Protein AF-A0A7S3UKQ4-F1 (afdb_monomer)

Structure (mmCIF, N/CA/C/O backbone):
data_AF-A0A7S3UKQ4-F1
#
_entry.id   AF-A0A7S3UKQ4-F1
#
loop_
_atom_site.group_PDB
_atom_site.id
_atom_site.type_symbol
_atom_site.label_atom_id
_atom_site.label_alt_id
_atom_site.label_comp_id
_atom_site.label_asym_id
_atom_site.label_entity_id
_atom_site.label_seq_id
_atom_site.pdbx_PDB_ins_code
_atom_site.Cartn_x
_atom_site.Cartn_y
_atom_site.Cartn_z
_atom_site.occupancy
_atom_site.B_iso_or_equiv
_atom_site.auth_seq_id
_atom_site.auth_comp_id
_atom_site.auth_asym_id
_atom_site.auth_atom_id
_atom_site.pdbx_PDB_model_num
ATOM 1 N N . MET A 1 1 ? 54.854 -8.453 -6.047 1.00 35.19 1 MET A N 1
ATOM 2 C CA . MET A 1 1 ? 55.146 -7.969 -7.409 1.00 35.19 1 MET A CA 1
ATOM 3 C C . MET A 1 1 ? 53.927 -8.363 -8.217 1.00 35.19 1 MET A C 1
ATOM 5 O O . MET A 1 1 ? 53.905 -9.431 -8.808 1.00 35.19 1 MET A O 1
ATOM 9 N N . GLU A 1 2 ? 52.854 -7.598 -8.002 1.00 35.34 2 GLU A N 1
ATOM 10 C CA . GLU A 1 2 ? 51.538 -7.798 -8.612 1.00 35.34 2 GLU A CA 1
ATOM 11 C C . GLU A 1 2 ? 51.649 -7.565 -10.115 1.00 35.34 2 GLU A C 1
ATOM 13 O O . GLU A 1 2 ? 52.207 -6.560 -10.558 1.00 35.34 2 GLU A O 1
ATOM 18 N N . SER A 1 3 ? 51.181 -8.551 -10.870 1.00 36.78 3 SER A N 1
ATOM 19 C CA . SER A 1 3 ? 51.039 -8.536 -12.318 1.00 36.78 3 SER A CA 1
ATOM 20 C C . SER A 1 3 ? 49.998 -7.495 -12.716 1.00 36.78 3 SER A C 1
ATOM 22 O O . SER A 1 3 ? 48.815 -7.643 -12.420 1.00 36.78 3 SER A O 1
ATOM 24 N N . ALA A 1 4 ? 50.466 -6.444 -13.378 1.00 36.88 4 ALA A N 1
ATOM 25 C CA . ALA A 1 4 ? 49.676 -5.372 -13.963 1.00 36.88 4 ALA A CA 1
ATOM 26 C C . ALA A 1 4 ? 49.051 -5.808 -15.305 1.00 36.88 4 ALA A C 1
ATOM 28 O O . ALA A 1 4 ? 49.371 -5.225 -16.334 1.00 36.88 4 ALA A O 1
ATOM 29 N N . ASP A 1 5 ? 48.196 -6.837 -15.292 1.00 38.03 5 ASP A N 1
ATOM 30 C CA . ASP A 1 5 ? 47.631 -7.453 -16.511 1.00 38.03 5 ASP A CA 1
ATOM 31 C C . ASP A 1 5 ? 46.086 -7.374 -16.621 1.00 38.03 5 ASP A C 1
ATOM 33 O O . ASP A 1 5 ? 45.500 -8.088 -17.430 1.00 38.03 5 ASP A O 1
ATOM 37 N N . GLU A 1 6 ? 45.385 -6.515 -15.867 1.00 43.88 6 GLU A N 1
ATOM 38 C CA . GLU A 1 6 ? 43.901 -6.453 -15.925 1.00 43.88 6 GLU A CA 1
ATOM 39 C C . GLU A 1 6 ? 43.291 -5.180 -16.551 1.00 43.88 6 GLU A C 1
ATOM 41 O O . GLU A 1 6 ? 42.080 -5.134 -16.760 1.00 43.88 6 GLU A O 1
ATOM 46 N N . ASP A 1 7 ? 44.084 -4.178 -16.950 1.00 41.75 7 ASP A N 1
ATOM 47 C CA . ASP A 1 7 ? 43.546 -2.880 -17.413 1.00 41.75 7 ASP A CA 1
ATOM 48 C C . ASP A 1 7 ? 43.498 -2.667 -18.947 1.00 41.75 7 ASP A C 1
ATOM 50 O O . ASP A 1 7 ? 43.044 -1.617 -19.407 1.00 41.75 7 ASP A O 1
ATOM 54 N N . GLU A 1 8 ? 43.891 -3.643 -19.776 1.00 41.44 8 GLU A N 1
ATOM 55 C CA . GLU A 1 8 ? 43.949 -3.475 -21.249 1.00 41.44 8 GLU A CA 1
ATOM 56 C C . GLU A 1 8 ? 42.675 -3.903 -22.019 1.00 41.44 8 GLU A C 1
ATOM 58 O O . GLU A 1 8 ? 42.615 -3.798 -23.244 1.00 41.44 8 GLU A O 1
ATOM 63 N N . GLY A 1 9 ? 41.618 -4.361 -21.342 1.00 45.16 9 GLY A N 1
ATOM 64 C CA . GLY A 1 9 ? 40.485 -5.038 -21.998 1.00 45.16 9 GLY A CA 1
ATOM 65 C C . GLY A 1 9 ? 39.378 -4.163 -22.607 1.00 45.16 9 GLY A C 1
ATOM 66 O O . GLY A 1 9 ? 38.482 -4.701 -23.258 1.00 45.16 9 GLY A O 1
ATOM 67 N N . TRP A 1 10 ? 39.374 -2.842 -22.393 1.00 46.88 10 TRP A N 1
ATOM 68 C CA . TRP A 1 10 ? 38.269 -1.977 -22.847 1.00 46.88 10 TRP A CA 1
ATOM 69 C C . TRP A 1 10 ? 38.565 -1.183 -24.127 1.00 46.88 10 TRP A C 1
ATOM 71 O O . TRP A 1 10 ? 37.658 -0.550 -24.672 1.00 46.88 10 TRP A O 1
ATOM 81 N N . ALA A 1 11 ? 39.804 -1.217 -24.630 1.00 53.22 11 ALA A N 1
ATOM 82 C CA . ALA A 1 11 ? 40.248 -0.410 -25.763 1.00 5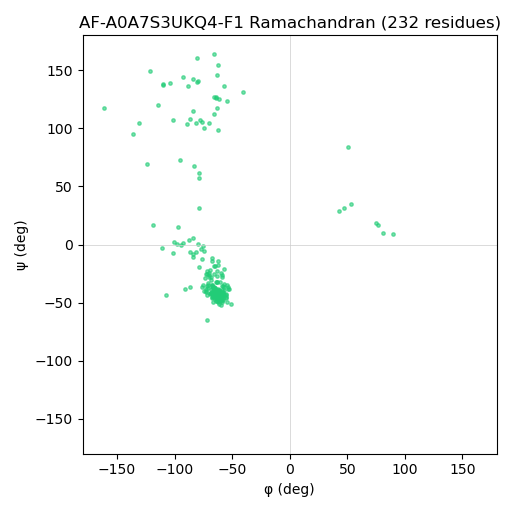3.22 11 ALA A CA 1
ATOM 83 C C . ALA A 1 11 ? 39.46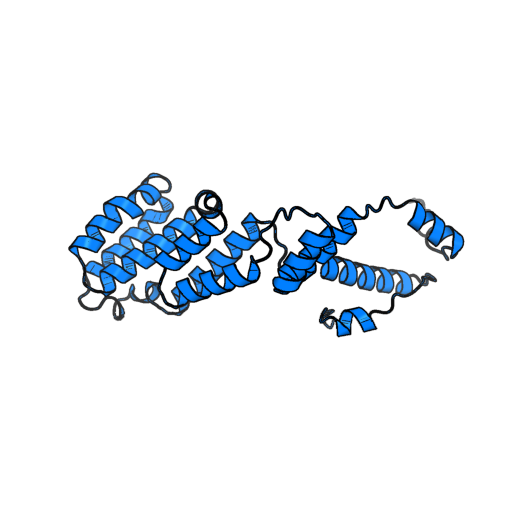6 -0.747 -27.050 1.00 53.22 11 ALA A C 1
ATOM 85 O O . ALA A 1 11 ? 39.751 -1.711 -27.755 1.00 53.22 11 ALA A O 1
ATOM 86 N N . SER A 1 12 ? 38.465 0.086 -27.349 1.00 59.00 12 SER A N 1
ATOM 87 C CA . SER A 1 12 ? 37.632 0.077 -28.559 1.00 59.00 12 SER A CA 1
ATOM 88 C C . SER A 1 12 ? 37.019 -1.283 -28.921 1.00 59.00 12 SER A C 1
ATOM 90 O O . SER A 1 12 ? 37.501 -1.988 -29.804 1.00 59.00 12 SER A O 1
ATOM 92 N N . VAL A 1 13 ? 35.882 -1.620 -28.307 1.00 63.31 13 VAL A N 1
ATOM 93 C CA . VAL A 1 13 ? 35.021 -2.687 -28.838 1.00 63.31 13 VAL A CA 1
ATOM 94 C C . VAL A 1 13 ? 34.523 -2.244 -30.217 1.00 63.31 13 VAL A C 1
ATOM 96 O O . VAL A 1 13 ? 33.846 -1.222 -30.344 1.00 63.31 13 VAL A O 1
ATOM 99 N N . SER A 1 14 ? 34.880 -2.983 -31.269 1.00 70.31 14 SER A N 1
ATOM 100 C CA . SER A 1 14 ? 34.381 -2.696 -32.617 1.00 70.31 14 SER A CA 1
ATOM 101 C C . SER A 1 14 ? 32.855 -2.850 -32.663 1.00 70.31 14 SER A C 1
ATOM 103 O O . SER A 1 14 ? 32.274 -3.620 -31.898 1.00 70.31 14 SER A O 1
ATOM 105 N N . ARG A 1 15 ? 32.176 -2.154 -33.586 1.00 67.75 15 ARG A N 1
ATOM 106 C CA . ARG A 1 15 ? 30.714 -2.281 -33.749 1.00 67.75 15 ARG A CA 1
ATOM 107 C C . ARG A 1 15 ? 30.279 -3.739 -33.941 1.00 67.75 15 ARG A C 1
ATOM 109 O O . ARG A 1 15 ? 29.233 -4.133 -33.443 1.00 67.75 15 ARG A O 1
ATOM 116 N N . GLU A 1 16 ? 31.078 -4.527 -34.649 1.00 73.12 16 GLU A N 1
ATOM 117 C CA . GLU A 1 16 ? 30.824 -5.946 -34.916 1.00 73.12 16 GLU A CA 1
ATOM 118 C C . GLU A 1 16 ? 30.945 -6.792 -33.647 1.00 73.12 16 GLU A C 1
ATOM 120 O O . GLU A 1 16 ? 30.100 -7.644 -33.382 1.00 73.12 16 GLU A O 1
ATOM 125 N N . GLU A 1 17 ? 31.950 -6.521 -32.814 1.00 75.62 17 GLU A N 1
ATOM 126 C CA . GLU A 1 17 ? 32.116 -7.210 -31.537 1.00 75.62 17 GLU A CA 1
ATOM 127 C C . GLU A 1 17 ? 31.049 -6.804 -30.513 1.00 75.62 17 GLU A C 1
ATOM 129 O O . GLU A 1 17 ? 30.576 -7.648 -29.753 1.00 75.62 17 GLU A O 1
ATOM 134 N N . TRP A 1 18 ? 30.619 -5.542 -30.537 1.00 75.06 18 TRP A N 1
ATOM 135 C CA . TRP A 1 18 ? 29.489 -5.060 -29.748 1.00 75.06 18 TRP A CA 1
ATOM 136 C C . TRP A 1 18 ? 28.194 -5.773 -30.139 1.00 75.06 18 TRP A C 1
ATOM 138 O O . TRP A 1 18 ? 27.502 -6.302 -29.274 1.00 75.06 18 TRP A O 1
ATOM 148 N N . LEU A 1 19 ? 27.894 -5.845 -31.441 1.00 75.12 19 LEU A N 1
ATOM 149 C CA . LEU A 1 19 ? 26.721 -6.558 -31.951 1.00 75.12 19 LEU A CA 1
ATOM 150 C C . LEU A 1 19 ? 26.777 -8.049 -31.611 1.00 75.12 19 LEU A C 1
ATOM 152 O O . LEU A 1 19 ? 25.764 -8.600 -31.212 1.00 75.12 19 LEU A O 1
ATOM 156 N N . ARG A 1 20 ? 27.952 -8.684 -31.677 1.00 79.75 20 ARG A N 1
ATOM 157 C CA . ARG A 1 20 ? 28.127 -10.088 -31.272 1.00 79.75 20 ARG A CA 1
ATOM 158 C C . ARG A 1 20 ? 27.865 -10.305 -29.778 1.00 79.75 20 ARG A C 1
ATOM 160 O O . ARG A 1 20 ? 27.283 -11.317 -29.410 1.00 79.75 20 ARG A O 1
ATOM 167 N N . LYS A 1 21 ? 28.308 -9.381 -28.918 1.00 79.12 21 LYS A N 1
ATOM 168 C CA . LYS A 1 21 ? 28.023 -9.430 -27.473 1.00 79.12 21 LYS A CA 1
ATOM 169 C C . LYS A 1 21 ? 26.539 -9.190 -27.187 1.00 79.12 21 LYS A C 1
ATOM 171 O O . LYS A 1 21 ? 25.981 -9.859 -26.325 1.00 79.12 21 LYS A O 1
ATOM 176 N N . LEU A 1 22 ? 25.904 -8.285 -27.931 1.00 77.12 22 LEU A N 1
ATOM 177 C CA . LEU A 1 22 ? 24.465 -8.042 -27.845 1.00 77.12 22 LEU A CA 1
ATOM 178 C C . LEU A 1 22 ? 23.657 -9.275 -28.273 1.00 77.12 22 LEU A C 1
ATOM 180 O O . LEU A 1 22 ? 22.719 -9.644 -27.585 1.00 77.12 22 LEU A O 1
ATOM 184 N N . ASP A 1 23 ? 24.061 -9.939 -29.355 1.00 78.56 23 ASP A N 1
ATOM 185 C CA . ASP A 1 23 ? 23.408 -11.149 -29.879 1.00 78.56 23 ASP A CA 1
ATOM 186 C C . ASP A 1 23 ? 23.600 -12.369 -28.959 1.00 78.56 23 ASP A C 1
ATOM 188 O O . ASP A 1 23 ? 22.819 -13.311 -28.988 1.00 78.56 23 ASP A O 1
ATOM 192 N N . SER A 1 24 ? 24.636 -12.349 -28.110 1.00 81.69 24 SER A N 1
ATOM 193 C CA . SER A 1 24 ? 24.841 -13.366 -27.069 1.00 81.69 24 SER A CA 1
ATOM 194 C C . SER A 1 24 ? 24.020 -13.139 -25.797 1.00 81.69 24 SER A C 1
ATOM 196 O O . SER A 1 24 ? 24.072 -13.977 -24.899 1.00 81.69 24 SER A O 1
ATOM 198 N N . ALA A 1 25 ? 23.319 -12.007 -25.681 1.00 78.69 25 ALA A N 1
ATOM 199 C CA . ALA A 1 25 ? 22.425 -11.756 -24.562 1.00 78.69 25 ALA A CA 1
ATOM 200 C C . ALA A 1 25 ? 21.064 -12.398 -24.852 1.00 78.69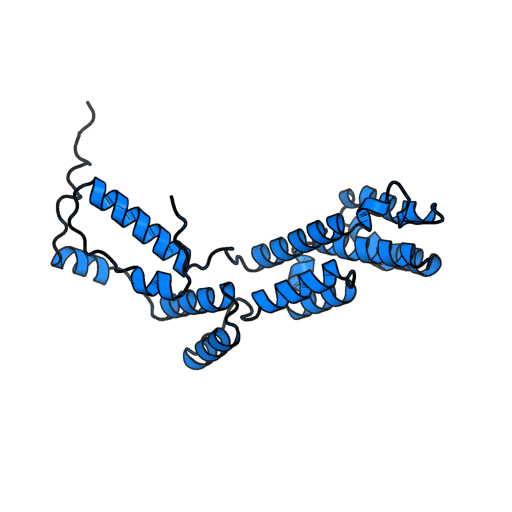 25 ALA A C 1
ATOM 202 O O . ALA A 1 25 ? 20.353 -11.979 -25.764 1.00 78.69 25 ALA A O 1
ATOM 203 N N . ASP A 1 26 ? 20.695 -13.397 -24.055 1.00 77.88 26 ASP A N 1
ATOM 204 C CA . ASP A 1 26 ? 19.369 -14.004 -24.123 1.00 77.88 26 ASP A CA 1
ATOM 205 C C . ASP A 1 26 ? 18.332 -13.001 -23.592 1.00 77.88 26 ASP A C 1
ATOM 207 O O . ASP A 1 26 ? 18.242 -12.756 -22.389 1.00 77.88 26 ASP A O 1
ATOM 211 N N . LEU A 1 27 ? 17.578 -12.386 -24.504 1.00 79.62 27 LEU A N 1
ATOM 212 C CA . LEU A 1 27 ? 16.461 -11.497 -24.190 1.00 79.62 27 LEU A CA 1
ATOM 213 C C . LEU A 1 27 ? 15.172 -12.134 -24.688 1.00 79.62 27 LEU A C 1
ATOM 215 O O . LEU A 1 27 ? 15.013 -12.369 -25.890 1.00 79.62 27 LEU A O 1
ATOM 219 N N . PHE A 1 28 ? 14.237 -12.383 -23.776 1.00 84.12 28 PHE A N 1
ATOM 220 C CA . PHE A 1 28 ? 12.927 -12.888 -24.150 1.00 84.12 28 PHE A CA 1
ATOM 221 C C . PHE A 1 28 ? 11.957 -11.725 -24.350 1.00 84.12 28 PHE A C 1
ATOM 223 O O . PHE A 1 28 ? 11.973 -10.724 -23.635 1.00 84.12 28 PHE A O 1
ATOM 230 N N . GLU A 1 29 ? 11.064 -11.870 -25.325 1.00 83.56 29 GLU A N 1
ATOM 231 C CA . GLU A 1 29 ? 10.002 -10.894 -25.590 1.00 83.56 29 GLU A CA 1
ATOM 232 C C . GLU A 1 29 ? 9.126 -10.662 -24.344 1.00 83.56 29 GLU A C 1
ATOM 234 O O . GLU A 1 29 ? 8.733 -9.533 -24.052 1.00 83.56 29 GLU A O 1
ATOM 239 N N . SER A 1 30 ? 8.920 -11.713 -23.541 1.00 82.19 30 SER A N 1
ATOM 240 C CA . SER A 1 30 ? 8.240 -11.644 -22.246 1.00 82.19 30 SER A CA 1
ATOM 241 C C . SER A 1 30 ? 8.904 -10.680 -21.265 1.00 82.19 30 SER A C 1
ATOM 243 O O . SER A 1 30 ? 8.201 -9.999 -20.525 1.00 82.19 30 SER A O 1
ATOM 245 N N . ASP A 1 31 ? 10.234 -10.578 -21.267 1.00 82.88 31 ASP A N 1
ATOM 246 C CA . ASP A 1 31 ? 10.957 -9.700 -20.343 1.00 82.88 31 ASP A CA 1
ATOM 247 C C . ASP A 1 31 ? 10.704 -8.234 -20.697 1.00 82.88 31 ASP A C 1
ATOM 249 O O . ASP A 1 31 ? 10.421 -7.412 -19.826 1.00 82.88 31 ASP A O 1
ATOM 253 N N . ILE A 1 32 ? 10.719 -7.916 -21.995 1.00 86.69 32 ILE A N 1
ATOM 254 C CA . ILE A 1 32 ? 10.412 -6.574 -22.503 1.00 86.69 32 ILE A CA 1
ATOM 255 C C . ILE A 1 32 ? 8.965 -6.212 -22.167 1.00 86.69 32 ILE A C 1
ATOM 257 O O . ILE A 1 32 ? 8.694 -5.126 -21.651 1.00 86.69 32 ILE A O 1
ATOM 261 N N . HIS A 1 33 ? 8.039 -7.136 -22.414 1.00 88.00 33 HIS A N 1
ATOM 262 C CA . HIS A 1 33 ? 6.631 -6.972 -22.084 1.00 88.00 33 HIS A CA 1
ATOM 263 C C . HIS A 1 33 ? 6.410 -6.722 -20.585 1.00 88.00 33 HIS A C 1
ATOM 265 O O . HIS A 1 33 ? 5.694 -5.789 -20.221 1.00 88.00 33 HIS A O 1
ATOM 271 N N . ASN A 1 34 ? 7.082 -7.472 -19.712 1.00 83.25 34 ASN A N 1
ATOM 272 C CA . ASN A 1 34 ? 7.001 -7.283 -18.264 1.00 83.25 34 ASN A CA 1
ATOM 273 C C . ASN A 1 34 ? 7.572 -5.929 -17.821 1.00 83.25 34 ASN A C 1
ATOM 275 O O . ASN A 1 34 ? 6.972 -5.259 -16.980 1.00 83.25 34 ASN A O 1
ATOM 279 N N . VAL A 1 35 ? 8.685 -5.482 -18.413 1.00 85.19 35 VAL A N 1
ATOM 280 C CA . VAL A 1 35 ? 9.286 -4.170 -18.114 1.00 85.19 35 VAL A CA 1
ATOM 281 C C . VAL A 1 35 ? 8.362 -3.021 -18.531 1.00 85.19 35 VAL A C 1
ATOM 283 O O . VAL A 1 35 ? 8.193 -2.061 -17.774 1.00 85.19 35 VAL A O 1
ATOM 286 N N . VAL A 1 36 ? 7.729 -3.114 -19.704 1.00 87.06 36 VAL A N 1
ATOM 287 C CA . VAL A 1 36 ? 6.758 -2.111 -20.175 1.00 87.06 36 VAL A CA 1
ATOM 288 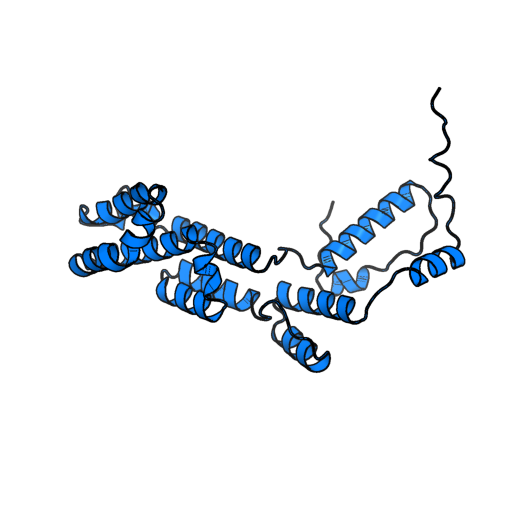C C . VAL A 1 36 ? 5.512 -2.106 -19.291 1.00 87.06 36 VAL A C 1
ATOM 290 O O . VAL A 1 36 ? 5.057 -1.039 -18.876 1.00 87.06 36 VAL A O 1
ATOM 293 N N . LEU A 1 37 ? 4.983 -3.284 -18.954 1.00 84.38 37 LEU A N 1
ATOM 294 C CA . LEU A 1 37 ? 3.811 -3.408 -18.093 1.00 84.38 37 LEU A CA 1
ATOM 295 C C . LEU A 1 37 ? 4.082 -2.855 -16.685 1.00 84.38 37 LEU A C 1
ATOM 297 O O . LEU A 1 37 ? 3.253 -2.114 -16.155 1.00 84.38 37 LEU A O 1
ATOM 301 N N . ASN A 1 38 ? 5.258 -3.140 -16.115 1.00 82.56 38 ASN A N 1
ATOM 302 C CA . ASN A 1 38 ? 5.703 -2.568 -14.843 1.00 82.56 38 ASN A CA 1
ATOM 303 C C . ASN A 1 38 ? 5.743 -1.036 -14.902 1.00 82.56 38 ASN A C 1
ATOM 305 O O . ASN A 1 38 ? 5.218 -0.379 -14.006 1.00 82.56 38 ASN A O 1
ATOM 309 N N . TYR A 1 39 ? 6.299 -0.465 -15.974 1.00 84.19 39 TYR A N 1
ATOM 310 C CA . TYR A 1 39 ? 6.344 0.985 -16.150 1.00 84.19 39 TYR A CA 1
ATOM 311 C C . TYR A 1 39 ? 4.945 1.611 -16.190 1.00 84.19 39 TYR A C 1
ATOM 313 O O . TYR A 1 39 ? 4.676 2.565 -15.458 1.00 84.19 39 TYR A O 1
ATOM 321 N N . LEU A 1 40 ? 4.033 1.053 -16.993 1.00 83.00 40 LEU A N 1
ATOM 322 C CA . LEU A 1 40 ? 2.656 1.549 -17.087 1.00 83.00 40 LEU A CA 1
ATOM 323 C C . LEU A 1 40 ? 1.923 1.454 -15.742 1.00 83.00 40 LEU A C 1
ATOM 325 O O . LEU A 1 40 ? 1.197 2.381 -15.378 1.00 83.00 40 LEU A O 1
ATOM 329 N N . ALA A 1 41 ? 2.140 0.369 -14.995 1.00 78.81 41 ALA A N 1
ATOM 330 C CA . ALA A 1 41 ? 1.549 0.175 -13.676 1.00 78.81 41 ALA A CA 1
ATOM 331 C C . ALA A 1 41 ? 2.098 1.177 -12.647 1.00 78.81 41 ALA A C 1
ATOM 333 O O . ALA A 1 41 ? 1.310 1.843 -11.980 1.00 78.81 41 ALA A O 1
ATOM 334 N N . VAL A 1 42 ? 3.424 1.341 -12.547 1.00 77.06 42 VAL A N 1
ATOM 335 C CA . VAL A 1 42 ? 4.077 2.251 -11.581 1.00 77.06 42 VAL A CA 1
ATOM 336 C C . VAL A 1 42 ? 3.738 3.718 -11.861 1.00 77.06 42 VAL A C 1
ATOM 338 O O . VAL A 1 42 ? 3.499 4.475 -10.922 1.00 77.06 42 VAL A O 1
ATOM 341 N N . GLN A 1 43 ? 3.639 4.112 -13.134 1.00 77.69 43 GLN A N 1
ATOM 342 C CA . GLN A 1 43 ? 3.239 5.470 -13.530 1.00 77.69 43 GLN A CA 1
ATOM 343 C C . GLN A 1 43 ? 1.724 5.725 -13.414 1.00 77.69 43 GLN A C 1
ATOM 345 O O . GLN A 1 43 ? 1.259 6.844 -13.627 1.00 77.69 43 GLN A O 1
ATOM 350 N N . GLY A 1 44 ? 0.932 4.705 -13.065 1.00 75.00 44 GLY A N 1
ATOM 351 C CA . GLY A 1 44 ? -0.515 4.832 -12.881 1.00 75.00 44 GLY A CA 1
ATOM 352 C C . GLY A 1 44 ? -1.316 4.903 -14.185 1.00 75.00 44 GLY A C 1
ATOM 353 O O . GLY A 1 44 ? -2.488 5.282 -14.165 1.00 75.00 44 GLY A O 1
ATOM 354 N N . PHE A 1 45 ? -0.734 4.511 -15.323 1.00 81.25 45 PHE A N 1
ATOM 355 C CA . PHE A 1 45 ? -1.420 4.426 -16.616 1.00 81.25 45 PHE A CA 1
ATOM 356 C C . PHE A 1 45 ? -2.276 3.154 -16.725 1.00 81.25 45 PHE A C 1
ATOM 358 O O . PHE A 1 45 ? -2.115 2.355 -17.648 1.00 81.25 45 PHE A O 1
ATOM 365 N N . GLN A 1 46 ? -3.216 2.977 -15.796 1.00 80.12 46 GLN A N 1
ATOM 366 C CA . GLN A 1 46 ? -4.010 1.754 -15.641 1.00 80.12 46 GLN A CA 1
ATOM 367 C C . GLN A 1 46 ? -4.674 1.290 -16.948 1.00 80.12 46 GLN A C 1
ATOM 369 O O . GLN A 1 46 ? -4.493 0.148 -17.356 1.00 80.12 46 GLN A O 1
ATOM 374 N N . GLY A 1 47 ? -5.395 2.175 -17.645 1.00 81.12 47 GLY A N 1
ATOM 375 C CA . GLY A 1 47 ? -6.098 1.796 -18.878 1.00 81.12 47 GLY A CA 1
ATOM 376 C C . GLY A 1 47 ? -5.157 1.338 -20.000 1.00 81.12 47 GLY A C 1
ATOM 377 O O . GLY A 1 47 ? -5.510 0.457 -20.779 1.00 81.12 47 GLY A O 1
ATOM 378 N N . ALA A 1 48 ? -3.943 1.897 -20.060 1.00 85.94 48 ALA A N 1
ATOM 379 C CA . ALA A 1 48 ? -2.921 1.453 -21.004 1.00 85.94 48 ALA A CA 1
ATOM 380 C C . ALA A 1 48 ? -2.307 0.113 -20.573 1.00 85.94 48 ALA A C 1
ATOM 382 O O . ALA A 1 48 ? -2.101 -0.752 -21.419 1.00 85.94 48 ALA A O 1
ATOM 383 N N . ALA A 1 49 ? -2.061 -0.079 -19.272 1.00 84.81 49 ALA A N 1
ATOM 384 C CA . ALA A 1 49 ? -1.549 -1.333 -18.723 1.00 84.81 49 ALA A CA 1
ATOM 385 C C . ALA A 1 49 ? -2.516 -2.503 -18.975 1.00 84.81 49 ALA A C 1
ATOM 387 O O . ALA A 1 49 ? -2.089 -3.570 -19.407 1.00 84.81 49 ALA A O 1
ATOM 388 N N . GLU A 1 50 ? -3.820 -2.297 -18.763 1.00 84.94 50 GLU A N 1
ATOM 389 C CA . GLU A 1 50 ? -4.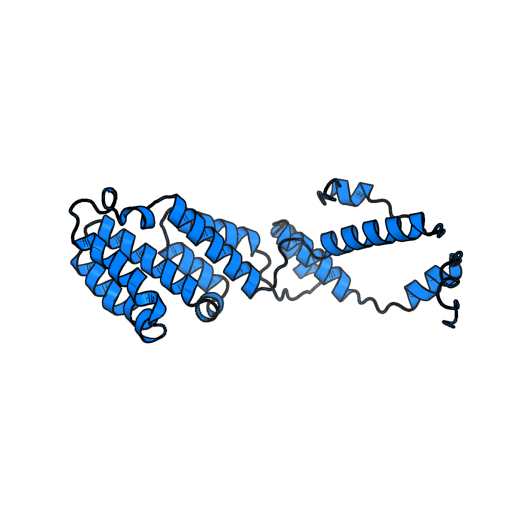859 -3.308 -19.003 1.00 84.94 50 GLU A CA 1
ATOM 390 C C . GLU A 1 50 ? -4.967 -3.682 -20.487 1.00 84.94 50 GLU A C 1
ATOM 392 O O . GLU A 1 50 ? -4.990 -4.867 -20.826 1.00 84.94 50 GLU A O 1
ATOM 397 N N . ALA A 1 51 ? -4.990 -2.684 -21.378 1.00 87.44 51 ALA A N 1
ATOM 398 C CA . ALA A 1 51 ? -5.022 -2.920 -22.819 1.00 87.44 51 ALA A CA 1
ATOM 399 C C . ALA A 1 51 ? -3.764 -3.665 -23.296 1.00 87.44 51 ALA A C 1
ATOM 401 O O . ALA A 1 51 ? -3.872 -4.635 -24.047 1.00 87.44 51 ALA A O 1
ATOM 402 N N . PHE A 1 52 ? -2.589 -3.257 -22.806 1.00 89.00 52 PHE A N 1
ATOM 403 C CA . PHE A 1 52 ? -1.316 -3.890 -23.138 1.00 89.00 52 PHE A CA 1
ATOM 404 C C . PHE A 1 52 ? -1.250 -5.338 -22.641 1.00 89.00 52 PHE A C 1
ATOM 406 O O . PHE A 1 52 ? -0.887 -6.225 -23.408 1.00 89.00 52 PHE A O 1
ATOM 413 N N . ALA A 1 53 ? -1.656 -5.608 -21.397 1.00 86.38 53 ALA A N 1
ATOM 414 C CA . ALA A 1 53 ? -1.689 -6.966 -20.857 1.00 86.38 53 ALA A CA 1
ATOM 415 C C . ALA A 1 53 ? -2.637 -7.880 -21.651 1.00 86.38 53 ALA A C 1
ATOM 417 O O . ALA A 1 53 ? -2.293 -9.031 -21.924 1.00 86.38 53 ALA A O 1
ATOM 418 N N . ALA A 1 54 ? -3.801 -7.367 -22.065 1.00 87.31 54 ALA A N 1
ATOM 419 C CA . ALA A 1 54 ? -4.755 -8.118 -22.876 1.00 87.31 54 ALA A CA 1
ATOM 420 C C . ALA A 1 54 ? -4.214 -8.436 -24.282 1.00 87.31 54 ALA A C 1
ATOM 422 O O . ALA A 1 54 ? -4.379 -9.558 -24.762 1.00 87.31 54 ALA A O 1
ATOM 423 N N . GLU A 1 55 ? -3.563 -7.470 -24.933 1.00 89.38 55 GLU A N 1
ATOM 424 C CA . GLU A 1 55 ? -3.001 -7.637 -26.278 1.00 89.38 55 GLU A CA 1
ATOM 425 C C . GLU A 1 55 ? -1.767 -8.549 -26.280 1.00 89.38 55 GLU A C 1
ATOM 427 O O . GLU A 1 55 ? -1.673 -9.462 -27.101 1.00 89.38 55 GLU A O 1
ATOM 432 N N . ALA A 1 56 ? -0.868 -8.366 -25.310 1.00 85.94 56 ALA A N 1
ATOM 433 C CA . ALA A 1 56 ? 0.338 -9.173 -25.142 1.00 85.94 56 ALA A CA 1
ATOM 434 C C . ALA A 1 56 ? 0.081 -10.530 -24.450 1.00 85.94 56 ALA A C 1
ATOM 436 O O . ALA A 1 56 ? 1.020 -11.298 -24.249 1.00 85.94 56 ALA A O 1
ATOM 437 N N . GLN A 1 57 ? -1.176 -10.833 -24.092 1.00 84.62 57 GLN A N 1
ATOM 438 C CA . GLN A 1 57 ? -1.600 -12.060 -23.396 1.00 84.62 57 GLN A CA 1
ATOM 439 C C . GLN A 1 57 ? -0.814 -12.331 -22.103 1.00 84.62 57 GLN A C 1
ATOM 441 O O . GLN A 1 57 ? -0.540 -13.478 -21.745 1.00 84.62 57 GLN A O 1
ATOM 446 N N . LEU A 1 58 ? -0.453 -11.263 -21.394 1.00 80.62 58 LEU A N 1
ATOM 447 C CA . LEU A 1 58 ? 0.289 -11.339 -20.142 1.00 80.62 58 LEU A CA 1
ATOM 448 C C . LEU A 1 58 ? -0.678 -11.581 -18.987 1.00 80.62 58 LEU A C 1
ATOM 450 O O . LEU A 1 58 ? -1.770 -11.012 -18.941 1.00 80.62 58 LEU A O 1
ATOM 454 N N . GLN A 1 59 ? -0.251 -12.389 -18.021 1.00 71.88 59 GLN A N 1
ATOM 455 C CA . GLN A 1 59 ? -0.899 -12.457 -16.716 1.00 71.88 59 GLN A CA 1
ATOM 456 C C . GLN A 1 59 ? -0.058 -11.638 -15.737 1.00 71.88 59 GLN A C 1
ATOM 458 O O . GLN A 1 59 ? 1.046 -12.065 -15.403 1.00 71.88 59 GLN A O 1
ATOM 463 N N . PRO A 1 60 ? -0.529 -10.452 -15.317 1.00 69.19 60 PRO A N 1
ATOM 464 C CA . PRO A 1 60 ? 0.201 -9.640 -14.359 1.00 69.19 60 PRO A CA 1
ATOM 465 C C . PRO A 1 60 ? 0.299 -10.380 -13.025 1.00 69.19 60 PRO A C 1
ATOM 467 O O . PRO A 1 60 ? -0.724 -10.767 -12.464 1.00 69.19 60 PRO A O 1
ATOM 470 N N . GLU A 1 61 ? 1.511 -10.541 -12.497 1.00 64.88 61 GLU A N 1
ATOM 471 C CA . GLU A 1 61 ? 1.713 -11.038 -11.127 1.00 64.88 61 GLU A CA 1
ATOM 472 C C . GLU A 1 61 ? 1.283 -9.994 -10.082 1.00 64.88 61 GLU A C 1
ATOM 474 O O . GLU A 1 61 ? 0.869 -10.341 -8.979 1.00 64.88 61 GLU A O 1
ATOM 479 N N . VAL A 1 62 ? 1.326 -8.710 -10.455 1.00 67.25 62 VAL A N 1
ATOM 480 C CA . VAL A 1 62 ? 0.915 -7.575 -9.621 1.00 67.25 62 VAL A CA 1
ATOM 481 C C . VAL A 1 62 ? -0.369 -6.957 -10.183 1.00 67.25 62 VAL A C 1
ATOM 483 O O . VAL A 1 62 ? -0.458 -6.737 -11.396 1.00 67.25 62 VAL A O 1
ATOM 486 N N . PRO A 1 63 ? -1.354 -6.600 -9.338 1.00 67.75 63 PRO A N 1
ATOM 487 C CA . PRO A 1 63 ? -2.541 -5.874 -9.772 1.00 67.75 63 PRO A CA 1
ATOM 488 C C . PRO A 1 63 ? -2.183 -4.580 -10.520 1.00 67.75 63 PRO A C 1
ATOM 490 O O . PRO A 1 63 ? -1.506 -3.694 -9.992 1.00 67.75 63 PRO A O 1
ATOM 493 N N . LEU A 1 64 ? -2.673 -4.458 -11.756 1.00 67.50 64 LEU A N 1
ATOM 494 C CA . LEU A 1 64 ? -2.385 -3.327 -12.652 1.00 67.50 64 LEU A CA 1
ATOM 495 C C . LEU A 1 64 ? -2.922 -1.984 -12.140 1.00 67.50 64 LEU A C 1
ATOM 497 O O . LEU A 1 64 ? -2.454 -0.931 -12.565 1.00 67.50 64 LEU A O 1
ATOM 501 N N . ASP A 1 65 ? -3.877 -2.011 -11.210 1.00 68.31 65 ASP A N 1
ATOM 502 C CA . ASP A 1 65 ? -4.447 -0.826 -10.569 1.00 68.31 65 ASP A CA 1
ATOM 503 C C . ASP A 1 65 ? -3.811 -0.500 -9.207 1.00 68.31 65 ASP A C 1
ATOM 505 O O . ASP A 1 65 ? -4.356 0.303 -8.445 1.00 68.31 65 ASP A O 1
ATOM 509 N N . SER A 1 66 ? -2.648 -1.085 -8.897 1.00 70.56 66 SER A N 1
ATOM 510 C CA . SER A 1 66 ? -1.976 -0.922 -7.603 1.00 70.56 66 SER A CA 1
ATOM 511 C C . SER A 1 66 ? -1.778 0.546 -7.211 1.00 70.56 66 SER A C 1
ATOM 513 O O . SER A 1 66 ? -1.975 0.888 -6.051 1.00 70.56 66 SER A O 1
ATOM 515 N N . VAL A 1 67 ? -1.460 1.448 -8.146 1.00 69.94 67 VAL A N 1
ATOM 516 C CA . VAL A 1 67 ? -1.338 2.895 -7.868 1.00 69.94 67 VAL A CA 1
ATOM 517 C C . VAL A 1 67 ? -2.687 3.525 -7.511 1.00 69.94 67 VAL A C 1
ATOM 519 O O . VAL A 1 67 ? -2.786 4.249 -6.520 1.00 69.94 67 VAL A O 1
ATOM 522 N N . GLY A 1 68 ? -3.738 3.229 -8.279 1.00 73.81 68 GLY A N 1
ATOM 523 C CA . GLY A 1 68 ? -5.084 3.752 -8.035 1.00 73.81 68 GLY A CA 1
ATOM 524 C C . GLY A 1 68 ? -5.665 3.249 -6.712 1.00 73.81 68 GLY A C 1
ATOM 525 O O . GLY A 1 68 ? -6.191 4.037 -5.922 1.00 73.81 68 GLY A O 1
ATOM 526 N N . ARG A 1 69 ? -5.496 1.955 -6.416 1.00 77.31 69 ARG A N 1
ATOM 527 C CA . ARG A 1 69 ? -5.914 1.362 -5.139 1.00 77.31 69 ARG A CA 1
ATOM 528 C C . ARG A 1 69 ? -5.106 1.896 -3.965 1.00 77.31 69 ARG A C 1
ATOM 530 O O . ARG A 1 69 ? -5.712 2.230 -2.952 1.00 77.31 69 ARG A O 1
ATOM 537 N N . ARG A 1 70 ? -3.784 2.058 -4.090 1.00 83.38 70 ARG A N 1
ATOM 538 C CA . ARG A 1 70 ? -2.949 2.676 -3.038 1.00 83.38 70 ARG A CA 1
ATOM 539 C C . ARG A 1 70 ? -3.383 4.108 -2.741 1.00 83.38 70 ARG A C 1
ATOM 541 O O . ARG A 1 70 ? -3.547 4.460 -1.574 1.00 83.38 70 ARG A O 1
ATOM 548 N N . ALA A 1 71 ? -3.679 4.903 -3.771 1.00 83.12 71 ALA A N 1
ATOM 549 C CA . ALA A 1 71 ? -4.223 6.248 -3.595 1.00 83.12 71 ALA A CA 1
ATOM 550 C C . ALA A 1 71 ? -5.587 6.238 -2.877 1.00 83.12 71 ALA A C 1
ATOM 552 O O . ALA A 1 71 ? -5.795 7.022 -1.948 1.00 83.12 71 ALA A O 1
ATOM 553 N N . ALA A 1 72 ? -6.489 5.324 -3.249 1.00 86.56 72 ALA A N 1
ATOM 554 C CA . ALA A 1 72 ? -7.796 5.178 -2.604 1.00 86.56 72 ALA A CA 1
ATOM 555 C C . ALA A 1 72 ? -7.686 4.719 -1.136 1.00 86.56 72 ALA A C 1
ATOM 557 O O . ALA A 1 72 ? -8.369 5.263 -0.263 1.00 86.56 72 ALA A O 1
ATOM 558 N N . ILE A 1 73 ? -6.792 3.768 -0.842 1.00 88.50 73 ILE A N 1
ATOM 559 C CA . ILE A 1 73 ? -6.497 3.305 0.522 1.00 88.50 73 ILE A CA 1
ATOM 560 C C . ILE A 1 73 ? -5.954 4.470 1.351 1.00 88.50 73 ILE A C 1
ATOM 562 O O . ILE A 1 73 ? -6.503 4.772 2.411 1.00 88.50 73 ILE A O 1
ATOM 566 N N . ARG A 1 74 ? -4.938 5.179 0.842 1.00 89.25 74 ARG A N 1
ATOM 567 C CA . ARG A 1 74 ? -4.366 6.365 1.491 1.00 89.25 74 ARG A CA 1
ATOM 568 C C . ARG A 1 74 ? -5.442 7.403 1.797 1.00 89.25 74 ARG A C 1
ATOM 570 O O . ARG A 1 74 ? -5.534 7.872 2.928 1.00 89.25 74 ARG A O 1
ATOM 577 N N . GLN A 1 75 ? -6.282 7.738 0.821 1.00 89.00 75 GLN A N 1
ATOM 578 C CA . GLN A 1 75 ? -7.359 8.708 1.010 1.00 89.00 75 GLN A CA 1
ATOM 579 C C . GLN A 1 75 ? -8.360 8.255 2.082 1.00 89.00 75 GLN A C 1
ATOM 581 O O . GLN A 1 75 ? -8.777 9.072 2.902 1.00 89.00 75 GLN A O 1
ATOM 586 N N . SER A 1 76 ? -8.703 6.966 2.114 1.00 90.62 76 SER A N 1
ATOM 587 C CA . SER A 1 76 ? -9.611 6.392 3.115 1.00 90.62 76 SER A CA 1
ATOM 588 C C . SER A 1 76 ? -9.021 6.478 4.528 1.00 90.62 76 SER A C 1
ATOM 590 O O . SER A 1 76 ? -9.699 6.921 5.457 1.00 90.62 76 SER A O 1
ATOM 592 N N . VAL A 1 77 ? -7.727 6.170 4.689 1.00 89.50 77 VAL A N 1
ATOM 593 C CA . VAL A 1 77 ? -7.009 6.315 5.971 1.00 89.50 77 VAL A CA 1
ATOM 594 C C . VAL A 1 77 ? -6.971 7.780 6.421 1.00 89.50 77 VAL A C 1
ATOM 596 O O . VAL A 1 77 ? -7.321 8.083 7.565 1.00 89.50 77 VAL A O 1
ATOM 599 N N . LEU A 1 78 ? -6.632 8.709 5.521 1.00 87.44 78 LEU A N 1
ATOM 600 C CA . LEU A 1 78 ? -6.593 10.146 5.821 1.00 87.44 78 LEU A CA 1
ATOM 601 C C . LEU A 1 78 ? -7.975 10.704 6.182 1.00 87.44 78 LEU A C 1
ATOM 603 O O . LEU A 1 78 ? -8.098 11.494 7.121 1.00 87.44 78 LEU A O 1
ATOM 607 N N . ALA A 1 79 ? -9.033 10.252 5.506 1.00 85.81 79 ALA A N 1
ATOM 608 C CA . ALA A 1 79 ? -10.417 10.601 5.829 1.00 85.81 79 ALA A CA 1
ATOM 609 C C . ALA A 1 79 ? -10.889 10.014 7.176 1.00 85.81 79 ALA A C 1
ATOM 611 O O . ALA A 1 79 ? -11.930 10.416 7.697 1.00 85.81 79 ALA A O 1
ATOM 612 N N . GLY A 1 80 ? -10.123 9.090 7.765 1.00 83.06 80 GLY A N 1
ATOM 613 C CA . GLY A 1 80 ? -10.503 8.364 8.973 1.00 83.06 80 GLY A CA 1
ATOM 614 C C . GLY A 1 80 ? -11.563 7.290 8.714 1.00 83.06 80 GLY A C 1
ATOM 615 O O . GLY A 1 80 ? -12.239 6.866 9.656 1.00 83.06 80 GLY A O 1
ATOM 616 N N . ASP A 1 81 ? -11.741 6.865 7.462 1.00 87.12 81 ASP A N 1
ATOM 617 C CA . ASP A 1 81 ? -12.555 5.708 7.090 1.00 87.12 81 ASP A CA 1
ATOM 618 C C . ASP A 1 81 ? -11.672 4.466 6.941 1.00 87.12 81 ASP A C 1
ATOM 620 O O . ASP A 1 81 ? -11.353 3.974 5.858 1.00 87.12 81 ASP A O 1
ATOM 624 N N . VAL A 1 82 ? -11.224 3.971 8.091 1.00 89.50 82 VAL A N 1
ATOM 625 C CA . VAL A 1 82 ? -10.316 2.825 8.151 1.00 89.50 82 VAL A CA 1
ATOM 626 C C . VAL A 1 82 ? -11.014 1.523 7.744 1.00 89.50 82 VAL A C 1
ATOM 628 O O . VAL A 1 82 ? -10.365 0.590 7.276 1.00 89.50 82 VAL A O 1
ATOM 631 N N . GLN A 1 83 ? -12.339 1.448 7.887 1.00 90.12 83 GLN A N 1
ATOM 632 C CA . GLN A 1 83 ? -13.089 0.261 7.489 1.00 90.12 83 GLN A CA 1
ATOM 633 C C . GLN A 1 83 ? -13.090 0.105 5.966 1.00 90.12 83 GLN A C 1
ATOM 635 O O . GLN A 1 83 ? -12.880 -1.008 5.478 1.00 90.12 83 GLN A O 1
ATOM 640 N N . GLU A 1 84 ? -13.257 1.208 5.234 1.00 91.12 84 GLU A N 1
ATOM 641 C CA . GLU A 1 84 ? -13.123 1.214 3.778 1.00 91.12 84 GLU A CA 1
ATOM 642 C C . GLU A 1 84 ? -11.688 0.880 3.350 1.00 91.12 84 GLU A C 1
ATOM 644 O O . GLU A 1 84 ? -11.485 0.013 2.503 1.00 91.12 84 GLU A O 1
ATOM 649 N N . ALA A 1 85 ? -10.677 1.459 4.011 1.00 91.56 85 ALA A N 1
ATOM 650 C CA . ALA A 1 85 ? -9.273 1.138 3.734 1.00 91.56 85 ALA A CA 1
ATOM 651 C C . ALA A 1 85 ? -8.974 -0.371 3.863 1.00 91.56 85 ALA A C 1
ATOM 653 O O . ALA A 1 85 ? -8.321 -0.952 2.995 1.00 91.56 85 ALA A O 1
ATOM 654 N N . ILE A 1 86 ? -9.489 -1.025 4.912 1.00 91.00 86 ILE A N 1
ATOM 655 C CA . ILE A 1 86 ? -9.349 -2.476 5.117 1.00 91.00 86 ILE A CA 1
ATOM 656 C C . ILE A 1 86 ? -10.090 -3.267 4.032 1.00 91.00 86 ILE A C 1
ATOM 658 O O . ILE A 1 86 ? -9.559 -4.263 3.548 1.00 91.00 86 ILE A O 1
ATOM 662 N N . SER A 1 87 ? -11.289 -2.832 3.636 1.00 91.50 87 SER A N 1
ATOM 663 C CA . SER A 1 87 ? -12.063 -3.468 2.563 1.00 91.50 87 SER A CA 1
ATOM 664 C C . SER A 1 87 ? -11.300 -3.446 1.235 1.00 91.50 87 SER A C 1
ATOM 666 O O . SER A 1 87 ? -11.141 -4.484 0.590 1.00 91.50 87 SER A O 1
ATOM 668 N N . ILE A 1 88 ? -10.741 -2.287 0.865 1.00 88.44 88 ILE A N 1
ATOM 669 C CA . ILE A 1 88 ? -9.941 -2.136 -0.357 1.00 88.44 88 ILE A CA 1
ATOM 670 C C . ILE A 1 88 ? -8.663 -2.984 -0.277 1.00 88.44 88 ILE A C 1
ATOM 672 O O . ILE A 1 88 ? -8.318 -3.644 -1.254 1.00 88.44 88 ILE A O 1
ATOM 676 N N . LEU A 1 89 ? -7.988 -3.028 0.879 1.00 88.62 89 LEU A N 1
ATOM 677 C CA . LEU A 1 89 ? -6.822 -3.894 1.099 1.00 88.62 89 LEU A CA 1
ATOM 678 C C . LEU A 1 89 ? -7.160 -5.378 0.916 1.00 88.62 89 LEU A C 1
ATOM 680 O O . LEU A 1 89 ? -6.428 -6.089 0.239 1.00 88.62 89 LEU A O 1
ATOM 684 N N . GLN A 1 90 ? -8.283 -5.842 1.465 1.00 88.50 90 GLN A N 1
ATOM 685 C CA . GLN A 1 90 ? -8.727 -7.231 1.315 1.00 88.50 90 GLN A CA 1
ATOM 686 C C . GLN A 1 90 ? -9.130 -7.571 -0.125 1.00 88.50 90 GLN A C 1
ATOM 688 O O . GLN A 1 90 ? -8.887 -8.688 -0.578 1.00 88.50 90 GLN A O 1
ATOM 693 N N . ALA A 1 91 ? -9.737 -6.619 -0.840 1.00 86.25 91 ALA A N 1
ATOM 694 C CA . ALA A 1 91 ? -10.078 -6.758 -2.255 1.00 86.25 91 ALA A CA 1
ATOM 695 C C . ALA A 1 91 ? -8.846 -6.693 -3.175 1.00 86.25 91 ALA A C 1
ATOM 697 O O . ALA A 1 91 ? -8.881 -7.215 -4.290 1.00 86.25 91 ALA A O 1
ATOM 698 N N . LEU A 1 92 ? -7.777 -6.028 -2.729 1.00 82.00 92 LEU A N 1
ATOM 699 C CA . LEU A 1 92 ? -6.471 -6.038 -3.373 1.00 82.00 92 LEU A CA 1
ATOM 700 C C . LEU A 1 92 ? -5.800 -7.396 -3.174 1.00 82.00 92 LEU A C 1
ATOM 702 O O . LEU A 1 92 ? -5.637 -8.122 -4.148 1.00 82.00 92 LEU A O 1
ATOM 706 N N . ASP A 1 93 ? -5.473 -7.739 -1.932 1.00 81.88 93 ASP A N 1
ATOM 707 C CA . ASP A 1 93 ? -5.046 -9.078 -1.534 1.00 81.88 93 ASP A CA 1
ATOM 708 C C . ASP A 1 93 ? -5.199 -9.236 -0.010 1.00 81.88 93 ASP A C 1
ATOM 710 O O . ASP A 1 93 ? -4.551 -8.552 0.788 1.00 81.88 93 ASP A O 1
ATOM 714 N N . GLY A 1 94 ? -6.062 -10.165 0.413 1.00 82.25 94 GLY A N 1
ATOM 715 C CA . GLY A 1 94 ? -6.320 -10.446 1.828 1.00 82.25 94 GLY A CA 1
ATOM 716 C C . GLY A 1 94 ? -5.099 -10.944 2.606 1.00 82.25 94 GLY A C 1
ATOM 717 O O . GLY A 1 94 ? -5.097 -10.868 3.837 1.00 82.25 94 GLY A O 1
ATOM 718 N N . THR A 1 95 ? -4.059 -11.421 1.923 1.00 86.62 95 THR A N 1
ATOM 719 C CA . THR A 1 95 ? -2.822 -11.885 2.554 1.00 86.62 95 THR A CA 1
ATOM 720 C C . THR A 1 95 ? -1.897 -10.741 2.974 1.00 86.62 95 THR A C 1
ATOM 722 O O . THR A 1 95 ? -1.122 -10.938 3.906 1.00 86.62 95 THR A O 1
ATOM 725 N N . ILE A 1 96 ? -2.051 -9.523 2.428 1.00 86.88 96 ILE A N 1
ATOM 726 C CA . ILE A 1 96 ? -1.266 -8.338 2.839 1.00 86.88 96 ILE A CA 1
ATOM 727 C C . ILE A 1 96 ? -1.395 -8.105 4.350 1.00 86.88 96 ILE A C 1
ATOM 729 O O . ILE A 1 96 ? -0.402 -7.915 5.049 1.00 86.88 96 ILE A O 1
ATOM 733 N N . LEU A 1 97 ? -2.621 -8.170 4.878 1.00 87.62 97 LEU A N 1
ATOM 734 C CA . LEU A 1 97 ? -2.882 -7.970 6.307 1.00 87.62 97 LEU A CA 1
ATOM 735 C C . LEU A 1 97 ? -2.314 -9.102 7.176 1.00 87.62 97 LEU A C 1
ATOM 737 O O . LEU A 1 97 ? -1.966 -8.863 8.328 1.00 87.62 97 LEU A O 1
ATOM 741 N N . LEU A 1 98 ? -2.195 -10.315 6.624 1.00 87.38 98 LEU A N 1
ATOM 742 C CA . LEU A 1 98 ? -1.577 -11.456 7.308 1.00 87.38 98 LEU A CA 1
ATOM 743 C C . LEU A 1 98 ? -0.048 -11.332 7.328 1.00 87.38 98 LEU A C 1
ATOM 745 O O . LEU A 1 98 ? 0.584 -11.697 8.315 1.00 87.38 98 LEU A O 1
ATOM 749 N N . SER A 1 99 ? 0.545 -10.810 6.252 1.00 87.31 99 SER A N 1
ATOM 750 C CA . SER A 1 99 ? 1.988 -10.580 6.137 1.00 87.31 99 SER A CA 1
ATOM 751 C C . SER A 1 99 ? 2.472 -9.396 6.976 1.00 87.31 99 SER A C 1
ATOM 753 O O . SER A 1 99 ? 3.611 -9.410 7.438 1.00 87.31 99 SER A O 1
ATOM 755 N N . PHE A 1 100 ? 1.615 -8.395 7.202 1.00 90.00 100 PHE A N 1
ATOM 756 C CA . PHE A 1 100 ? 1.935 -7.184 7.964 1.00 90.00 100 PHE A CA 1
ATOM 757 C C . PHE A 1 100 ? 0.960 -6.976 9.141 1.00 90.00 100 PHE A C 1
ATOM 759 O O . PHE A 1 100 ? 0.173 -6.022 9.140 1.00 90.00 100 PHE A O 1
ATOM 766 N N . PRO A 1 101 ? 1.017 -7.833 10.182 1.00 89.12 101 PRO A N 1
ATOM 767 C CA . PRO A 1 101 ? 0.090 -7.776 11.315 1.00 89.12 101 PRO A CA 1
ATOM 768 C C . PRO A 1 101 ? 0.198 -6.472 12.119 1.00 89.12 101 PRO A C 1
ATOM 770 O O . PRO A 1 101 ? -0.789 -6.018 12.690 1.00 89.12 101 PRO A O 1
ATOM 773 N N . GLU A 1 102 ? 1.366 -5.821 12.124 1.00 90.25 102 GLU A N 1
ATOM 774 C CA . GLU A 1 102 ? 1.570 -4.517 12.773 1.00 90.25 102 GLU A CA 1
ATOM 775 C C . GLU A 1 102 ? 0.728 -3.409 12.127 1.00 90.25 102 GLU A C 1
ATOM 777 O O . GLU A 1 102 ? 0.073 -2.630 12.823 1.00 90.25 102 GLU A O 1
ATOM 782 N N . VAL A 1 103 ? 0.670 -3.386 10.792 1.00 91.25 103 VAL A N 1
ATOM 783 C CA . VAL A 1 103 ? -0.156 -2.436 10.033 1.00 91.25 103 VAL A CA 1
ATOM 784 C C . VAL A 1 103 ? -1.635 -2.732 10.253 1.00 91.25 103 VAL A C 1
ATOM 786 O O . VAL A 1 103 ? -2.436 -1.815 10.454 1.00 91.25 103 VAL A O 1
ATOM 789 N N . HIS A 1 104 ? -2.010 -4.015 10.279 1.00 91.94 104 HIS A N 1
ATOM 790 C CA . HIS A 1 104 ? -3.391 -4.407 10.554 1.00 91.94 104 HIS A CA 1
ATOM 791 C C . HIS A 1 104 ? -3.834 -3.971 11.952 1.00 91.94 104 HIS A C 1
ATOM 793 O O . HIS A 1 104 ? -4.903 -3.369 12.094 1.00 91.94 104 HIS A O 1
ATOM 799 N N . PHE A 1 105 ? -2.994 -4.195 12.962 1.00 91.75 105 PHE A N 1
ATOM 800 C CA . PHE A 1 105 ? -3.237 -3.730 14.322 1.00 91.75 105 PHE A CA 1
ATOM 801 C C . PHE A 1 105 ? -3.395 -2.208 14.376 1.00 91.75 105 PHE A C 1
ATOM 803 O O . PHE A 1 105 ? -4.393 -1.730 14.913 1.00 91.75 105 PHE A O 1
ATOM 810 N N . ARG A 1 106 ? -2.480 -1.441 13.770 1.00 90.12 106 ARG A N 1
ATOM 811 C CA . ARG A 1 106 ? -2.549 0.032 13.744 1.00 90.12 106 ARG A CA 1
ATOM 812 C C . ARG A 1 106 ? -3.838 0.550 13.096 1.00 90.12 106 ARG A C 1
ATOM 814 O O . ARG A 1 106 ? -4.462 1.473 13.620 1.00 90.12 106 ARG A O 1
ATOM 821 N N . LEU A 1 107 ? -4.291 -0.070 12.003 1.00 91.69 107 LEU A N 1
ATOM 822 C CA . LEU A 1 107 ? -5.583 0.251 11.383 1.00 91.69 107 LEU A CA 1
ATOM 823 C C . LEU A 1 107 ? -6.745 -0.001 12.363 1.00 91.69 107 LEU A C 1
ATOM 825 O O . LEU A 1 107 ? -7.617 0.853 12.548 1.00 91.69 107 LEU A O 1
ATOM 829 N N . ARG A 1 108 ? -6.749 -1.147 13.053 1.00 91.94 108 ARG A N 1
ATOM 830 C CA . ARG A 1 108 ? -7.781 -1.462 14.056 1.00 91.94 108 ARG A CA 1
ATOM 831 C C . ARG A 1 108 ? -7.716 -0.549 15.279 1.00 91.94 108 ARG A C 1
ATOM 833 O O . ARG A 1 108 ? -8.765 -0.145 15.779 1.00 91.94 108 ARG A O 1
ATOM 840 N N . GLN A 1 109 ? -6.523 -0.168 15.719 1.00 89.62 109 GLN A N 1
ATOM 841 C CA . GLN A 1 109 ? -6.316 0.806 16.786 1.00 89.62 109 GLN A CA 1
ATOM 842 C C . GLN A 1 109 ? -6.920 2.162 16.403 1.00 89.62 109 GLN A C 1
ATOM 844 O O . GLN A 1 109 ? -7.652 2.747 17.197 1.00 89.62 109 GLN A O 1
ATOM 849 N N . GLN A 1 110 ? -6.708 2.628 15.170 1.00 88.56 110 GLN A N 1
ATOM 850 C CA . GLN A 1 110 ? -7.283 3.892 14.714 1.00 88.56 110 GLN A CA 1
ATOM 851 C C . GLN A 1 110 ? -8.814 3.849 14.632 1.00 88.56 110 GLN A C 1
ATOM 853 O O . GLN A 1 110 ? -9.489 4.820 14.982 1.00 88.56 110 GLN A O 1
ATOM 858 N N . GLN A 1 111 ? -9.378 2.705 14.235 1.00 89.69 111 GLN A N 1
ATOM 859 C CA . GLN A 1 111 ? -10.822 2.475 14.279 1.00 89.69 111 GLN A CA 1
ATOM 860 C C . GLN A 1 111 ? -11.361 2.518 15.718 1.00 89.69 111 GLN A C 1
ATOM 862 O O . GLN A 1 111 ? -12.390 3.146 15.959 1.00 89.69 111 GLN A O 1
ATOM 867 N N . LEU A 1 112 ? -10.653 1.916 16.679 1.00 89.75 112 LEU A N 1
ATOM 868 C CA . LEU A 1 112 ? -11.003 1.987 18.099 1.00 89.75 112 LEU A CA 1
ATOM 869 C C . LEU A 1 112 ? -10.966 3.433 18.616 1.00 89.75 112 LEU A C 1
ATOM 871 O O . LEU A 1 112 ? -11.935 3.882 19.227 1.00 89.75 112 LEU A O 1
ATOM 875 N N . CYS A 1 113 ? -9.900 4.182 18.322 1.00 86.25 113 CYS A N 1
ATOM 876 C CA . CYS A 1 113 ? -9.775 5.590 18.707 1.00 86.25 113 CYS A CA 1
ATOM 877 C C . CYS A 1 113 ? -10.936 6.436 18.161 1.00 86.25 113 CYS A C 1
ATOM 879 O O . CYS A 1 113 ? -11.463 7.283 18.882 1.00 86.25 113 CYS A O 1
ATOM 881 N N . LYS A 1 114 ? -11.384 6.175 16.926 1.00 85.62 114 LYS A N 1
ATOM 882 C CA . LYS A 1 114 ? -12.559 6.837 16.340 1.00 85.62 114 LYS A CA 1
ATOM 883 C C . LYS A 1 114 ? -13.846 6.530 17.112 1.00 85.62 114 LYS A C 1
ATOM 885 O O . LYS A 1 114 ? -14.550 7.460 17.482 1.00 85.62 114 LYS A O 1
ATOM 890 N N . ILE A 1 115 ? -14.115 5.258 17.419 1.00 87.75 115 ILE A N 1
ATOM 891 C CA . ILE A 1 115 ? -15.306 4.855 18.195 1.00 87.75 115 ILE A CA 1
ATOM 892 C C . ILE A 1 115 ? -15.308 5.534 19.577 1.00 87.75 115 ILE A C 1
ATOM 894 O O . ILE A 1 115 ? -16.350 5.982 20.055 1.00 87.75 115 ILE A O 1
ATOM 898 N N . ILE A 1 116 ? -14.134 5.653 20.208 1.00 87.19 116 ILE A N 1
ATOM 899 C CA . ILE A 1 116 ? -13.977 6.364 21.483 1.00 87.19 116 ILE A CA 1
ATOM 900 C C . ILE A 1 116 ? -14.246 7.865 21.317 1.00 87.19 116 ILE A C 1
ATOM 902 O O . ILE A 1 116 ? -14.957 8.449 22.135 1.00 87.19 116 ILE A O 1
ATOM 906 N N . ALA A 1 117 ? -13.714 8.488 20.262 1.00 82.94 117 ALA A N 1
ATOM 907 C CA . ALA A 1 117 ? -13.928 9.905 19.970 1.00 82.94 117 ALA A CA 1
ATOM 908 C C . ALA A 1 117 ? -15.402 10.238 19.668 1.00 82.94 117 ALA A C 1
ATOM 910 O O . ALA A 1 117 ? -15.867 11.313 20.045 1.00 82.94 117 ALA A O 1
ATOM 911 N N . ASP A 1 118 ? -16.144 9.302 19.069 1.00 85.31 118 ASP A N 1
ATOM 912 C CA . ASP A 1 118 ? -17.587 9.412 18.816 1.00 85.31 118 ASP A CA 1
ATOM 913 C C . ASP A 1 118 ? -18.434 9.231 20.101 1.00 85.31 118 ASP A C 1
ATOM 915 O O . ASP A 1 118 ? -19.649 9.439 20.096 1.00 85.31 118 ASP A O 1
ATOM 919 N N . GLY A 1 119 ? -17.802 8.884 21.231 1.00 85.00 119 GLY A N 1
ATOM 920 C CA . GLY A 1 119 ? -18.449 8.717 22.536 1.00 85.00 119 GLY A CA 1
ATOM 921 C C . GLY A 1 119 ? -19.155 7.369 22.724 1.00 85.00 119 GLY A C 1
ATOM 922 O O . GLY A 1 119 ? -19.861 7.173 23.716 1.00 85.00 119 GLY A O 1
ATOM 923 N N . GLU A 1 120 ? -18.962 6.419 21.809 1.00 88.94 120 GLU A N 1
ATOM 924 C CA . GLU A 1 120 ? -19.595 5.097 21.832 1.00 88.94 120 GLU A CA 1
ATOM 925 C C . GLU A 1 120 ? -18.834 4.114 22.751 1.00 88.94 120 GLU A C 1
ATOM 927 O O . GLU A 1 120 ? -18.239 3.133 22.304 1.00 88.94 120 GLU A O 1
ATOM 932 N N . VAL A 1 121 ? -18.848 4.366 24.065 1.00 88.94 121 VAL A N 1
ATOM 933 C CA . VAL A 1 121 ? -18.028 3.635 25.060 1.00 88.94 121 VAL A CA 1
ATOM 934 C C . VAL A 1 121 ? -18.268 2.120 25.067 1.00 88.94 121 VAL A C 1
ATOM 936 O O . VAL A 1 121 ? -17.315 1.342 25.060 1.00 88.94 121 VAL A O 1
ATOM 939 N N . GLU A 1 122 ? -19.529 1.680 25.085 1.00 90.88 122 GLU A N 1
ATOM 940 C CA . GLU A 1 122 ? -19.872 0.249 25.140 1.00 90.88 122 GLU A CA 1
ATOM 941 C C . GLU A 1 122 ? -19.352 -0.492 23.903 1.00 90.88 122 GLU A C 1
ATOM 943 O O . GLU A 1 122 ? -18.715 -1.543 24.017 1.00 90.88 122 GLU A O 1
ATOM 948 N N . ARG A 1 123 ? -19.534 0.118 22.728 1.00 92.06 123 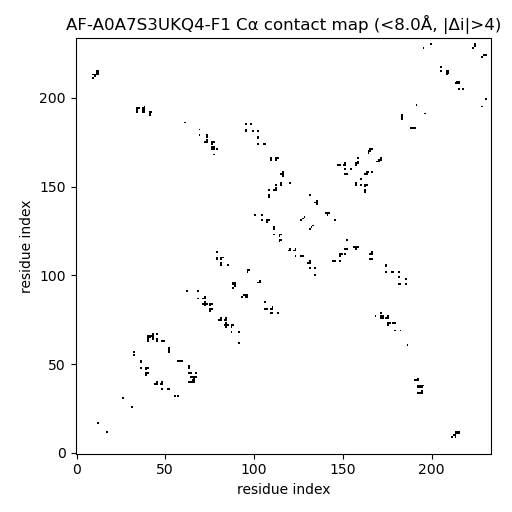ARG A N 1
ATOM 949 C CA . ARG A 1 123 ? -19.045 -0.401 21.452 1.00 92.06 123 ARG A CA 1
ATOM 950 C C . ARG A 1 123 ? -17.521 -0.404 21.387 1.00 92.06 123 ARG A C 1
ATOM 952 O O . ARG A 1 123 ? -16.953 -1.360 20.870 1.00 92.06 123 ARG A O 1
ATOM 959 N N . ALA A 1 124 ? -16.851 0.618 21.923 1.00 91.12 124 ALA A N 1
ATOM 960 C CA . ALA A 1 124 ? -15.391 0.664 21.986 1.00 91.12 124 ALA A CA 1
ATOM 961 C C . ALA A 1 124 ? -14.827 -0.505 22.808 1.00 91.12 124 ALA A C 1
ATOM 963 O O . ALA A 1 124 ? -13.893 -1.174 22.369 1.00 91.12 124 ALA A O 1
ATOM 964 N N . ILE A 1 125 ? -15.424 -0.797 23.969 1.00 91.31 125 ILE A N 1
ATOM 965 C CA . ILE A 1 125 ? -15.008 -1.919 24.825 1.00 91.31 125 ILE A CA 1
ATOM 966 C C . ILE A 1 125 ? -15.248 -3.258 24.124 1.00 91.31 125 ILE A C 1
ATOM 968 O O . ILE A 1 125 ? -14.379 -4.132 24.155 1.00 91.31 125 ILE A O 1
ATOM 972 N N . GLU A 1 126 ? -16.408 -3.441 23.491 1.00 94.44 126 GLU A N 1
ATOM 973 C CA . GLU A 1 126 ? -16.698 -4.665 22.743 1.00 94.44 126 GLU A CA 1
ATOM 974 C C . GLU A 1 126 ? -15.723 -4.853 21.573 1.00 94.44 126 GLU A C 1
ATOM 976 O O . GLU A 1 126 ? -15.141 -5.929 21.422 1.00 94.44 126 GLU A O 1
ATOM 981 N N . PHE A 1 127 ? -15.468 -3.789 20.811 1.00 92.56 127 PHE A N 1
ATOM 982 C CA . PHE A 1 127 ? -14.539 -3.798 19.688 1.00 92.56 127 PHE A CA 1
ATOM 983 C C . PHE A 1 127 ? -13.104 -4.103 20.128 1.00 92.56 127 PHE A C 1
ATOM 985 O O . PHE A 1 127 ? -12.448 -4.964 19.539 1.00 92.56 127 PHE A O 1
ATOM 992 N N . ALA A 1 128 ? -12.625 -3.461 21.197 1.00 92.50 128 ALA A N 1
ATOM 993 C CA . ALA A 1 128 ? -11.310 -3.743 21.760 1.00 92.50 128 ALA A CA 1
ATOM 994 C C . ALA A 1 128 ? -11.180 -5.226 22.137 1.00 92.50 128 ALA A C 1
ATOM 996 O O . ALA A 1 128 ? -10.172 -5.854 21.823 1.00 92.50 128 ALA A O 1
ATOM 997 N N . ARG A 1 129 ? -12.223 -5.812 22.742 1.00 92.19 129 ARG A N 1
ATOM 998 C CA . ARG A 1 129 ? -12.209 -7.214 23.181 1.00 92.19 129 ARG A CA 1
ATOM 999 C C . ARG A 1 129 ? -12.283 -8.225 22.043 1.00 92.19 129 ARG A C 1
ATOM 1001 O O . ARG A 1 129 ? -11.635 -9.260 22.126 1.00 92.19 129 ARG A O 1
ATOM 1008 N N . GLN A 1 130 ? -13.108 -7.965 21.034 1.00 93.19 130 GLN A N 1
ATOM 1009 C CA . GLN A 1 130 ? -13.356 -8.922 19.953 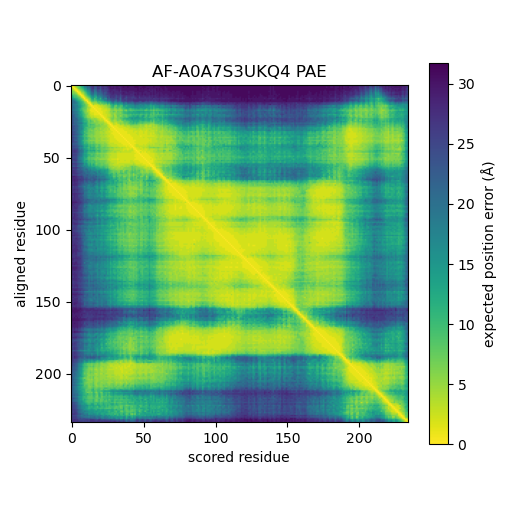1.00 93.19 130 GLN A CA 1
ATOM 1010 C C . GLN A 1 130 ? -12.335 -8.809 18.822 1.00 93.19 130 GLN A C 1
ATOM 1012 O O . GLN A 1 130 ? -11.983 -9.820 18.221 1.00 93.19 130 GLN A O 1
ATOM 1017 N N . VAL A 1 131 ? -11.891 -7.589 18.514 1.00 89.81 131 VAL A N 1
ATOM 1018 C CA . VAL A 1 131 ? -11.084 -7.311 17.322 1.00 89.81 131 VAL A CA 1
ATOM 1019 C C . VAL A 1 131 ? -9.636 -7.023 17.678 1.00 89.81 131 VAL A C 1
ATOM 1021 O O . VAL A 1 131 ? -8.759 -7.533 17.000 1.00 89.81 131 VAL A O 1
ATOM 1024 N N . VAL A 1 132 ? -9.365 -6.223 18.714 1.00 88.94 132 VAL A N 1
ATOM 1025 C CA . VAL A 1 132 ? -8.000 -5.726 18.980 1.00 88.94 132 VAL A CA 1
ATOM 1026 C C . VAL A 1 132 ? -7.202 -6.649 19.908 1.00 88.94 132 VAL A C 1
ATOM 1028 O O . VAL A 1 132 ? -6.019 -6.862 19.665 1.00 88.94 132 VAL A O 1
ATOM 1031 N N . LEU A 1 133 ? -7.830 -7.240 20.932 1.00 88.81 133 LEU A N 1
ATOM 1032 C CA . LEU A 1 133 ? -7.160 -8.155 21.871 1.00 88.81 133 LEU A CA 1
ATOM 1033 C C . LEU A 1 133 ? -6.447 -9.345 21.207 1.00 88.81 133 LEU A C 1
ATOM 1035 O O . LEU A 1 133 ? -5.312 -9.596 21.604 1.00 88.81 133 LEU A O 1
ATOM 1039 N N . PRO A 1 134 ? -7.016 -10.034 20.194 1.00 90.56 134 PRO A N 1
ATOM 1040 C CA . PRO A 1 134 ? -6.325 -11.148 19.542 1.00 90.56 134 PRO A CA 1
ATOM 1041 C C . PRO A 1 134 ? -4.931 -10.783 19.007 1.00 90.56 134 PRO A C 1
ATOM 1043 O O . PRO A 1 134 ? -4.006 -11.577 19.120 1.00 90.56 134 PRO A O 1
ATOM 1046 N N . PHE A 1 135 ? -4.743 -9.554 18.511 1.00 87.00 135 PHE A N 1
ATOM 1047 C CA . PHE A 1 135 ? -3.433 -9.077 18.048 1.00 87.00 135 PHE A CA 1
ATOM 1048 C C . PHE A 1 135 ? -2.429 -8.908 19.191 1.00 87.00 135 PHE A C 1
ATOM 1050 O O . PHE A 1 135 ? -1.240 -9.151 19.010 1.00 87.00 135 PHE A O 1
ATOM 1057 N N . VAL A 1 136 ? -2.896 -8.495 20.371 1.00 87.88 136 VAL A N 1
ATOM 1058 C CA . VAL A 1 136 ? -2.047 -8.321 21.559 1.00 87.88 136 VAL A CA 1
ATOM 1059 C C . VAL A 1 136 ? -1.682 -9.671 22.176 1.00 87.88 136 VAL A C 1
ATOM 1061 O O . VAL A 1 136 ? -0.562 -9.836 22.660 1.00 87.88 136 VAL A O 1
ATOM 1064 N N . ASP A 1 137 ? -2.599 -10.639 22.123 1.00 88.06 137 ASP A N 1
ATOM 1065 C CA . ASP A 1 137 ? -2.337 -12.017 22.546 1.00 88.06 137 ASP A CA 1
ATOM 1066 C C . ASP A 1 137 ? -1.269 -12.674 21.655 1.00 88.06 137 ASP A C 1
ATOM 1068 O O . ASP A 1 137 ? -0.390 -13.380 22.155 1.00 88.06 137 ASP A O 1
ATOM 1072 N N . GLU A 1 138 ? -1.310 -12.412 20.345 1.00 87.69 138 GLU A N 1
ATOM 1073 C CA . GLU A 1 138 ? -0.300 -12.877 19.386 1.00 87.69 138 GLU A CA 1
ATOM 1074 C C . GLU A 1 138 ? 1.027 -12.113 19.511 1.00 87.69 138 GLU A C 1
ATOM 1076 O O . GLU A 1 138 ? 2.100 -12.717 19.427 1.00 87.69 138 GLU A O 1
ATOM 1081 N N . ASN A 1 139 ? 0.974 -10.796 19.734 1.00 87.06 139 ASN A N 1
ATOM 1082 C CA . ASN A 1 139 ? 2.151 -9.945 19.861 1.00 87.06 139 ASN A CA 1
ATOM 1083 C C . ASN A 1 139 ? 2.033 -8.954 21.042 1.00 87.06 139 ASN A C 1
ATOM 1085 O O . ASN A 1 139 ? 1.541 -7.830 20.884 1.00 87.06 139 ASN A O 1
ATOM 1089 N N . PRO A 1 140 ? 2.585 -9.303 22.222 1.00 88.25 140 PRO A N 1
ATOM 1090 C CA . PRO A 1 140 ? 2.491 -8.475 23.428 1.00 88.25 140 PRO A CA 1
ATOM 1091 C C . PRO A 1 140 ? 3.148 -7.093 23.323 1.00 88.25 140 PRO A C 1
ATOM 1093 O O . PRO A 1 140 ? 2.900 -6.230 24.164 1.00 88.25 140 PRO A O 1
ATOM 1096 N N . THR A 1 141 ? 3.983 -6.851 22.307 1.00 88.62 141 THR A N 1
ATOM 1097 C CA . THR A 1 141 ? 4.610 -5.536 22.084 1.00 88.62 141 THR A CA 1
ATOM 1098 C C . THR A 1 141 ? 3.594 -4.446 21.730 1.00 88.62 141 THR A C 1
ATOM 1100 O O . THR A 1 141 ? 3.880 -3.267 21.926 1.00 88.62 141 THR A O 1
ATOM 1103 N N . MET A 1 142 ? 2.392 -4.837 21.289 1.00 86.75 142 MET A N 1
ATOM 1104 C CA . MET A 1 142 ? 1.288 -3.940 20.933 1.00 86.75 142 MET A CA 1
ATOM 1105 C C . MET A 1 142 ? 0.437 -3.506 22.138 1.00 86.75 142 MET A C 1
ATOM 1107 O O . MET A 1 142 ? -0.376 -2.585 22.039 1.00 86.75 142 MET A O 1
ATOM 1111 N N . LEU A 1 143 ? 0.625 -4.133 23.306 1.00 88.19 143 LEU A N 1
ATOM 1112 C CA . LEU A 1 143 ? -0.150 -3.832 24.513 1.00 88.19 143 LEU A CA 1
ATOM 1113 C C . LEU A 1 143 ? -0.096 -2.346 24.922 1.00 88.19 143 LEU A C 1
ATOM 1115 O O . LEU A 1 143 ? -1.164 -1.781 25.161 1.00 88.19 143 LEU A O 1
ATOM 1119 N N . PRO A 1 144 ? 1.070 -1.663 24.936 1.00 88.19 144 PRO A N 1
ATOM 1120 C CA . PRO A 1 144 ? 1.131 -0.252 25.320 1.00 88.19 144 PRO A CA 1
ATOM 1121 C C . PRO A 1 144 ? 0.293 0.651 24.406 1.00 88.19 144 PRO A C 1
ATOM 1123 O O . PRO A 1 144 ? -0.270 1.649 24.847 1.00 88.19 144 PRO A O 1
ATOM 1126 N N . GLN A 1 145 ? 0.185 0.296 23.124 1.00 85.25 145 GLN A N 1
ATOM 1127 C CA . GLN A 1 145 ? -0.591 1.043 22.133 1.00 85.25 145 GLN A CA 1
ATOM 1128 C C . GLN A 1 145 ? -2.099 0.858 22.368 1.00 85.25 145 GLN A C 1
ATOM 1130 O O . GLN A 1 145 ? -2.867 1.820 22.268 1.00 85.25 145 GLN A O 1
ATOM 1135 N N . LEU A 1 146 ? -2.527 -0.351 22.750 1.00 88.81 146 LEU A N 1
ATOM 1136 C CA . LEU A 1 146 ? -3.907 -0.607 23.164 1.00 88.81 146 LEU A CA 1
ATOM 1137 C C . LEU A 1 146 ? -4.247 0.102 24.483 1.00 88.81 146 LEU A C 1
ATOM 1139 O O . LEU A 1 146 ? -5.302 0.726 24.578 1.00 88.81 146 LEU A O 1
ATOM 1143 N N . GLU A 1 147 ? -3.371 0.043 25.487 1.00 87.94 147 GLU A N 1
ATOM 1144 C CA . GLU A 1 147 ? -3.563 0.737 26.769 1.00 87.94 147 GLU A CA 1
ATOM 1145 C C . GLU A 1 147 ? -3.704 2.247 26.572 1.00 87.94 147 GLU A C 1
ATOM 1147 O O . GLU A 1 147 ? -4.600 2.868 27.144 1.00 87.94 147 GLU A O 1
ATOM 1152 N N . HIS A 1 148 ? -2.870 2.821 25.704 1.00 84.31 148 HIS A N 1
ATOM 1153 C CA . HIS A 1 148 ? -2.953 4.218 25.298 1.00 84.31 148 HIS A CA 1
ATOM 1154 C C . HIS A 1 148 ? -4.318 4.520 24.652 1.00 84.31 148 HIS A C 1
ATOM 1156 O O . HIS A 1 148 ? -5.023 5.422 25.112 1.00 84.31 148 HIS A O 1
ATOM 1162 N N . ALA A 1 149 ? -4.747 3.733 23.658 1.00 85.31 149 ALA A N 1
ATOM 1163 C CA . ALA A 1 149 ? -6.048 3.921 23.011 1.00 85.31 149 ALA A CA 1
ATOM 1164 C C . ALA A 1 149 ? -7.217 3.814 24.009 1.00 85.31 149 ALA A C 1
ATOM 1166 O O . ALA A 1 149 ? -8.114 4.650 24.002 1.00 85.31 149 ALA A O 1
ATOM 1167 N N . MET A 1 150 ? -7.192 2.839 24.921 1.00 86.62 150 MET A N 1
ATOM 1168 C CA . MET A 1 150 ? -8.228 2.667 25.949 1.00 86.62 150 MET A CA 1
ATOM 1169 C C . MET A 1 150 ? -8.190 3.763 27.020 1.00 86.62 150 MET A C 1
ATOM 1171 O O . MET A 1 150 ? -9.233 4.118 27.571 1.00 86.62 150 MET A O 1
ATOM 1175 N N . GLY A 1 151 ? -7.019 4.348 27.283 1.00 84.25 151 GLY A N 1
ATOM 1176 C CA . GLY A 1 151 ? -6.849 5.500 28.168 1.00 84.25 151 GLY A CA 1
ATOM 1177 C C . GLY A 1 151 ? -7.652 6.727 27.726 1.00 84.25 151 GLY A C 1
ATOM 1178 O O . GLY A 1 151 ? -8.068 7.513 28.579 1.00 84.25 151 GLY A O 1
ATOM 1179 N N . LEU A 1 152 ? -7.961 6.856 26.427 1.00 83.06 152 LEU A N 1
ATOM 1180 C CA . LEU A 1 152 ? -8.825 7.919 25.894 1.00 83.06 152 LEU A CA 1
ATOM 1181 C C . LEU A 1 152 ? -10.234 7.909 26.508 1.00 83.06 152 LEU A C 1
ATOM 1183 O O . LEU A 1 152 ? -10.832 8.973 26.648 1.00 83.06 152 LEU A O 1
ATOM 1187 N N . LEU A 1 153 ? -10.741 6.749 26.951 1.00 84.12 153 LEU A N 1
ATOM 1188 C CA . LEU A 1 153 ? -12.050 6.633 27.614 1.00 84.12 153 LEU A CA 1
ATOM 1189 C C . LEU A 1 153 ? -12.128 7.404 28.940 1.00 84.12 153 LEU A C 1
ATOM 1191 O O . LEU A 1 153 ? -13.221 7.742 29.393 1.00 84.12 153 LEU A O 1
ATOM 1195 N N . ALA A 1 154 ? -10.987 7.673 29.582 1.00 82.31 154 ALA A N 1
ATOM 1196 C CA . ALA A 1 154 ? -10.937 8.429 30.830 1.00 82.31 154 ALA A CA 1
ATOM 1197 C C . ALA A 1 154 ? -11.118 9.945 30.621 1.00 82.31 154 ALA A C 1
ATOM 1199 O O . ALA A 1 154 ? -11.322 10.679 31.593 1.00 82.31 154 ALA A O 1
ATOM 1200 N N . PHE A 1 155 ? -11.049 10.426 29.375 1.00 77.38 155 PHE A N 1
ATOM 1201 C CA . PHE A 1 155 ? -11.150 11.842 29.038 1.00 77.38 155 PHE A CA 1
ATOM 1202 C C . PHE A 1 155 ? -12.522 12.174 28.461 1.00 77.38 155 PHE A C 1
ATOM 1204 O O . PHE A 1 155 ? -13.081 11.453 27.644 1.00 77.38 155 PHE A O 1
ATOM 1211 N N . ARG A 1 156 ? -13.063 13.323 28.878 1.00 66.56 156 ARG A N 1
ATOM 1212 C CA . ARG A 1 156 ? -14.360 13.821 28.397 1.00 66.56 156 ARG A CA 1
ATOM 1213 C C . ARG A 1 156 ? -14.301 14.318 26.949 1.00 66.56 156 ARG A C 1
ATOM 1215 O O . ARG A 1 156 ? -15.313 14.320 26.263 1.00 66.56 156 ARG A O 1
ATOM 1222 N N . GLU A 1 157 ? -13.115 14.733 26.516 1.00 65.12 157 GLU A N 1
ATOM 1223 C CA . GLU A 1 157 ? -12.784 15.112 25.148 1.00 65.12 157 GLU A CA 1
ATOM 1224 C C . GLU A 1 157 ? -11.493 14.383 24.759 1.00 65.12 157 GLU A C 1
ATOM 1226 O O . GLU A 1 157 ? -10.402 14.744 25.201 1.00 65.12 157 GLU A O 1
ATOM 1231 N N . ALA A 1 158 ? -11.610 13.338 23.940 1.00 63.09 158 ALA A N 1
ATOM 1232 C CA . ALA A 1 158 ? -10.466 12.541 23.496 1.00 63.09 158 ALA A CA 1
ATOM 1233 C C . ALA A 1 158 ? -9.420 13.395 22.745 1.00 63.09 158 ALA A C 1
ATOM 1235 O O . ALA A 1 158 ? -8.215 13.211 22.922 1.00 63.09 158 ALA A O 1
ATOM 1236 N N . SER A 1 159 ? -9.884 14.388 21.979 1.00 61.22 159 SER A N 1
ATOM 1237 C CA . SER A 1 159 ? -9.070 15.270 21.132 1.00 61.22 159 SER A CA 1
ATOM 1238 C C . SER A 1 159 ? -8.217 16.289 21.897 1.00 61.22 159 SER A C 1
ATOM 1240 O O . SER A 1 159 ? -7.240 16.782 21.343 1.00 61.22 159 SER A O 1
ATOM 1242 N N . SER A 1 160 ? -8.580 16.638 23.139 1.00 57.84 160 SER A N 1
ATOM 1243 C CA . SER A 1 160 ? -7.823 17.586 23.978 1.00 57.84 160 SER A CA 1
ATOM 1244 C C . SER A 1 160 ? -6.894 16.892 24.979 1.00 57.84 160 SER A C 1
ATOM 1246 O O . SER A 1 160 ? -6.197 17.551 25.754 1.00 57.84 160 SER A O 1
ATOM 1248 N N . SER A 1 161 ? -6.867 15.558 24.961 1.00 60.50 161 SER A N 1
ATOM 1249 C CA . SER A 1 161 ? -6.010 14.753 25.824 1.00 60.50 161 SER A CA 1
ATOM 1250 C C . SER A 1 161 ? -4.576 14.664 25.286 1.00 60.50 161 SER A C 1
ATOM 1252 O O . SER A 1 161 ? -4.328 14.839 24.095 1.00 60.50 161 SER A O 1
ATOM 1254 N N . VAL A 1 162 ? -3.630 14.309 26.162 1.00 57.50 162 VAL A N 1
ATOM 1255 C CA . VAL A 1 162 ? -2.233 13.976 25.800 1.00 57.50 162 VAL A CA 1
ATOM 1256 C C . VAL A 1 162 ? -2.171 12.830 24.776 1.00 57.50 162 VAL A C 1
ATOM 1258 O O . VAL A 1 162 ? -1.206 12.692 24.039 1.00 57.50 162 VAL A O 1
ATOM 1261 N N . PHE A 1 163 ? -3.240 12.041 24.703 1.00 58.72 163 PHE A N 1
ATOM 1262 C CA . PHE A 1 163 ? -3.407 10.901 23.813 1.00 58.72 163 PHE A CA 1
ATOM 1263 C C . PHE A 1 163 ? -4.129 11.265 22.498 1.00 58.72 163 PHE A C 1
ATOM 1265 O O . PHE A 1 163 ? -4.318 10.426 21.618 1.00 58.72 163 PHE A O 1
ATOM 1272 N N . GLY A 1 164 ? -4.517 12.536 22.330 1.00 61.75 164 GLY A N 1
ATOM 1273 C CA . GLY A 1 164 ? -5.149 13.059 21.118 1.00 61.75 164 GLY A CA 1
ATOM 1274 C C . GLY A 1 164 ? -4.220 13.084 19.900 1.00 61.75 164 GLY A C 1
ATOM 1275 O O . GLY A 1 164 ? -4.705 13.199 18.775 1.00 61.75 164 GLY A O 1
ATOM 1276 N N . GLU A 1 165 ? -2.904 12.919 20.087 1.00 66.25 165 GLU A N 1
ATOM 1277 C CA . GLU A 1 165 ? -1.941 12.781 18.986 1.00 66.25 165 GLU A CA 1
ATOM 1278 C C . GLU A 1 165 ? -2.288 11.602 18.068 1.00 66.25 165 GLU A C 1
ATOM 1280 O O . GLU A 1 165 ? -2.215 11.747 16.850 1.00 66.25 165 GLU A O 1
ATOM 1285 N N . THR A 1 166 ? -2.787 10.483 18.604 1.00 67.19 166 THR A N 1
ATOM 1286 C CA . THR A 1 166 ? -3.232 9.329 17.799 1.00 67.19 166 THR A CA 1
ATOM 1287 C C . THR A 1 166 ? -4.459 9.657 16.930 1.00 67.19 166 THR A C 1
ATOM 1289 O O . THR A 1 166 ? -4.649 9.087 15.859 1.00 67.19 166 THR A O 1
ATOM 1292 N N . LEU A 1 167 ? -5.275 10.639 17.327 1.00 70.50 167 LEU A N 1
ATOM 1293 C CA . LEU A 1 167 ? -6.417 11.138 16.543 1.00 70.50 167 LEU A CA 1
ATOM 1294 C C . LEU A 1 167 ? -6.029 12.242 15.543 1.00 70.50 167 LEU A C 1
ATOM 1296 O O . LEU A 1 167 ? -6.861 12.682 14.736 1.00 70.50 167 LEU A O 1
ATOM 1300 N N . SER A 1 168 ? -4.781 12.710 15.592 1.00 78.12 168 SER A N 1
ATOM 1301 C CA . SER A 1 168 ? -4.311 13.811 14.761 1.00 78.12 168 SER A CA 1
ATOM 1302 C C . SER A 1 168 ? -4.306 13.455 13.271 1.00 78.12 168 SER A C 1
ATOM 1304 O O . SER A 1 168 ? -4.407 12.298 12.853 1.00 78.12 168 SER A O 1
ATOM 1306 N N . VAL A 1 169 ? -4.221 14.490 12.437 1.00 80.50 169 VAL A N 1
ATOM 1307 C CA . VAL A 1 169 ? -3.996 14.308 10.999 1.00 80.50 169 VAL A CA 1
ATOM 1308 C C . VAL A 1 169 ? -2.602 13.723 10.752 1.00 80.50 169 VAL A C 1
ATOM 1310 O O . VAL A 1 169 ? -2.480 12.835 9.921 1.00 80.50 169 VAL A O 1
ATOM 1313 N N . ALA A 1 170 ? -1.594 14.122 11.536 1.00 83.81 170 ALA A N 1
ATOM 1314 C CA . ALA A 1 170 ? -0.225 13.619 11.411 1.00 83.81 170 ALA A CA 1
ATOM 1315 C C . ALA A 1 170 ? -0.133 12.102 11.654 1.00 83.81 170 ALA A C 1
ATOM 1317 O O . ALA A 1 170 ? 0.425 11.384 10.835 1.00 83.81 170 ALA A O 1
ATOM 1318 N N . ALA A 1 171 ? -0.778 11.583 12.705 1.00 83.12 171 ALA A N 1
ATOM 1319 C CA . ALA A 1 171 ? -0.815 10.139 12.957 1.00 83.12 171 ALA A CA 1
ATOM 1320 C C . ALA A 1 171 ? -1.530 9.358 11.837 1.00 83.12 171 ALA A C 1
ATOM 1322 O O . ALA A 1 171 ? -1.169 8.222 11.531 1.00 83.12 171 ALA A O 1
ATOM 1323 N N . ARG A 1 172 ? -2.538 9.964 11.191 1.00 85.88 172 ARG A N 1
ATOM 1324 C CA . ARG A 1 172 ? -3.192 9.372 10.011 1.00 85.88 172 ARG A CA 1
ATOM 1325 C C . ARG A 1 172 ? -2.302 9.401 8.774 1.00 85.88 172 ARG A C 1
ATOM 1327 O O . ARG A 1 172 ? -2.376 8.465 7.986 1.00 85.88 172 ARG A O 1
ATOM 1334 N N . GLU A 1 173 ? -1.492 10.440 8.599 1.00 87.62 173 GLU A N 1
ATOM 1335 C CA . GLU A 1 173 ? -0.491 10.510 7.529 1.00 87.62 173 GLU A CA 1
ATOM 1336 C C . GLU A 1 173 ? 0.576 9.429 7.710 1.00 87.62 173 GLU A C 1
ATOM 1338 O O . GLU A 1 173 ? 0.795 8.655 6.782 1.00 87.62 173 GLU A O 1
ATOM 1343 N N . GLU A 1 174 ? 1.130 9.285 8.916 1.00 89.88 174 GLU A N 1
ATOM 1344 C CA . GLU A 1 174 ? 2.095 8.225 9.237 1.00 89.88 174 GLU A CA 1
ATOM 1345 C C . GLU A 1 174 ? 1.509 6.825 9.010 1.00 89.88 174 GLU A C 1
ATOM 1347 O O . GLU A 1 174 ? 2.143 5.969 8.396 1.00 89.88 174 GLU A O 1
ATOM 1352 N N . LEU A 1 175 ? 0.269 6.581 9.453 1.00 90.50 175 LEU A N 1
ATOM 1353 C CA . LEU A 1 175 ? -0.413 5.312 9.193 1.00 90.50 175 LEU A CA 1
ATOM 1354 C C . LEU A 1 175 ? -0.624 5.071 7.696 1.00 90.50 175 LEU A C 1
ATOM 1356 O O . LEU A 1 175 ? -0.463 3.948 7.224 1.00 90.50 175 LEU A O 1
ATOM 1360 N N . ALA A 1 176 ? -0.992 6.103 6.941 1.00 89.69 176 ALA A N 1
ATOM 1361 C CA . ALA A 1 176 ? -1.193 5.966 5.509 1.00 89.69 176 ALA A CA 1
ATOM 1362 C C . ALA A 1 176 ? 0.123 5.691 4.762 1.00 89.69 176 ALA A C 1
ATOM 1364 O O . ALA A 1 176 ? 0.108 4.943 3.785 1.00 89.69 176 ALA A O 1
ATOM 1365 N N . ASP A 1 177 ? 1.240 6.261 5.219 1.00 89.38 177 ASP A N 1
ATOM 1366 C CA . ASP A 1 177 ? 2.581 5.977 4.696 1.00 89.38 177 ASP A CA 1
ATOM 1367 C C . ASP A 1 177 ? 3.008 4.533 5.011 1.00 89.38 177 ASP A C 1
ATOM 1369 O O . ASP A 1 177 ? 3.479 3.825 4.125 1.00 89.38 177 ASP A O 1
ATOM 1373 N N . GLU A 1 178 ? 2.777 4.053 6.236 1.00 90.69 178 GLU A N 1
ATOM 1374 C CA . GLU A 1 178 ? 3.073 2.664 6.619 1.00 90.69 178 GLU A CA 1
ATOM 1375 C C . GLU A 1 178 ? 2.255 1.637 5.827 1.00 90.69 178 GLU A C 1
ATOM 1377 O O . GLU A 1 178 ? 2.778 0.592 5.4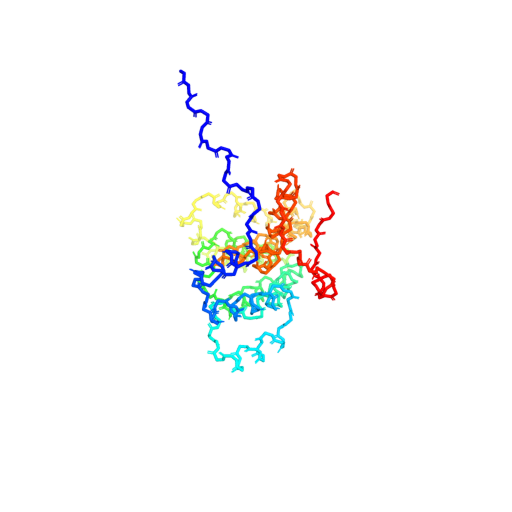37 1.00 90.69 178 GLU A O 1
ATOM 1382 N N . VAL A 1 179 ? 0.975 1.927 5.570 1.00 89.88 179 VAL A N 1
ATOM 1383 C CA . VAL A 1 179 ? 0.121 1.071 4.736 1.00 89.88 179 VAL A CA 1
ATOM 1384 C C . VAL A 1 179 ? 0.629 1.041 3.293 1.00 89.88 179 VAL A C 1
ATOM 1386 O O . VAL A 1 179 ? 0.694 -0.035 2.704 1.00 89.88 179 VAL A O 1
ATOM 1389 N N . ASP A 1 180 ? 1.008 2.189 2.724 1.00 87.62 180 ASP A N 1
ATOM 1390 C CA . ASP A 1 180 ? 1.547 2.254 1.358 1.00 87.62 180 ASP A CA 1
ATOM 1391 C C . ASP A 1 180 ? 2.876 1.490 1.242 1.00 87.62 180 ASP A C 1
ATOM 1393 O O . ASP A 1 180 ? 3.040 0.666 0.341 1.00 87.62 180 ASP A O 1
ATOM 1397 N N . GLU A 1 181 ? 3.783 1.671 2.206 1.00 86.69 181 GLU A N 1
ATOM 1398 C CA . GLU A 1 181 ? 5.036 0.913 2.313 1.00 86.69 181 GLU A CA 1
ATOM 1399 C C . GLU A 1 181 ? 4.793 -0.598 2.424 1.00 86.69 181 GLU A C 1
ATOM 1401 O O . GLU A 1 181 ? 5.479 -1.381 1.768 1.00 86.69 181 GLU A O 1
ATOM 1406 N N . ALA A 1 182 ? 3.812 -1.032 3.218 1.00 87.75 182 ALA A N 1
ATOM 1407 C CA . ALA A 1 182 ? 3.481 -2.449 3.347 1.00 87.75 182 ALA A CA 1
ATOM 1408 C C . ALA A 1 182 ? 2.967 -3.044 2.031 1.00 87.75 182 ALA A C 1
ATOM 1410 O O . ALA A 1 182 ? 3.377 -4.143 1.660 1.00 87.75 182 ALA A O 1
ATOM 1411 N N . ILE A 1 183 ? 2.128 -2.311 1.291 1.00 84.31 183 ILE A N 1
ATOM 1412 C CA . ILE A 1 183 ? 1.656 -2.750 -0.029 1.00 84.31 183 ILE A CA 1
ATOM 1413 C C . ILE A 1 183 ? 2.833 -2.840 -1.009 1.00 84.31 183 ILE A C 1
ATOM 1415 O O . ILE A 1 183 ? 2.962 -3.839 -1.715 1.00 84.31 183 ILE A O 1
ATOM 1419 N N . LEU A 1 184 ? 3.712 -1.833 -1.038 1.00 80.44 184 LEU A N 1
ATOM 1420 C CA . LEU A 1 184 ? 4.893 -1.835 -1.908 1.00 80.44 184 LEU A CA 1
ATOM 1421 C C . LEU A 1 184 ? 5.822 -3.017 -1.609 1.00 80.44 184 LEU A C 1
ATOM 1423 O O . LEU A 1 184 ? 6.231 -3.720 -2.531 1.00 80.44 184 LEU A O 1
ATOM 1427 N N . ARG A 1 185 ? 6.099 -3.277 -0.326 1.00 83.62 185 ARG A N 1
ATOM 1428 C CA . ARG A 1 185 ? 6.920 -4.416 0.111 1.00 83.62 185 ARG A CA 1
ATOM 1429 C C . ARG A 1 185 ? 6.275 -5.757 -0.201 1.00 83.62 185 ARG A C 1
ATOM 1431 O O . ARG A 1 185 ? 6.988 -6.693 -0.540 1.00 83.62 185 ARG A O 1
ATOM 1438 N N . PHE A 1 186 ? 4.953 -5.859 -0.074 1.00 82.88 186 PHE A N 1
ATOM 1439 C CA . PHE A 1 186 ? 4.227 -7.093 -0.358 1.00 82.88 186 PHE A CA 1
ATOM 1440 C C . PHE A 1 186 ? 4.382 -7.523 -1.820 1.00 82.88 186 PHE A C 1
ATOM 1442 O O . PHE A 1 186 ? 4.658 -8.686 -2.096 1.00 82.88 186 PHE A O 1
ATOM 1449 N N . TYR A 1 187 ? 4.232 -6.576 -2.746 1.00 74.56 187 TYR A N 1
ATOM 1450 C CA . TYR A 1 187 ? 4.326 -6.845 -4.180 1.00 74.56 187 TYR A CA 1
ATOM 1451 C C . TYR A 1 187 ? 5.754 -6.750 -4.737 1.00 74.56 187 TYR A C 1
ATOM 1453 O O . TYR A 1 187 ? 5.923 -6.829 -5.951 1.00 74.56 187 TYR A O 1
ATOM 1461 N N . ASP A 1 188 ? 6.759 -6.524 -3.880 1.00 69.94 188 ASP A N 1
ATOM 1462 C CA . ASP A 1 188 ? 8.139 -6.190 -4.274 1.00 69.94 188 ASP A CA 1
ATOM 1463 C C . ASP A 1 188 ? 8.197 -5.088 -5.356 1.00 69.94 188 ASP A C 1
ATOM 1465 O O . ASP A 1 188 ? 9.069 -5.043 -6.229 1.00 69.94 188 ASP A O 1
ATOM 1469 N N . VAL A 1 189 ? 7.218 -4.176 -5.325 1.00 66.06 189 VAL A N 1
ATOM 1470 C CA . VAL A 1 189 ? 7.122 -3.094 -6.301 1.00 66.06 189 VAL A CA 1
ATOM 1471 C C . VAL A 1 189 ? 8.141 -2.048 -5.902 1.00 66.06 189 VAL A C 1
ATOM 1473 O O . VAL A 1 189 ? 7.976 -1.311 -4.928 1.00 66.06 189 VAL A O 1
ATOM 1476 N N . GLN A 1 190 ? 9.208 -1.976 -6.688 1.00 62.06 190 GLN A N 1
ATOM 1477 C CA . GLN A 1 190 ? 10.177 -0.900 -6.594 1.00 62.06 190 GLN A CA 1
ATOM 1478 C C . GLN A 1 190 ? 9.459 0.443 -6.794 1.00 62.06 190 GLN A C 1
ATOM 1480 O O . GLN A 1 190 ? 8.611 0.595 -7.674 1.00 62.06 190 GLN A O 1
ATOM 1485 N N . LYS A 1 191 ? 9.806 1.432 -5.963 1.00 62.09 191 LYS A N 1
ATOM 1486 C CA . LYS A 1 191 ? 9.238 2.791 -6.030 1.00 62.09 191 LYS A CA 1
ATOM 1487 C C . LYS A 1 191 ? 9.498 3.465 -7.385 1.00 62.09 191 LYS A C 1
ATOM 1489 O O . LYS A 1 191 ? 8.749 4.350 -7.782 1.00 62.09 191 LYS A O 1
ATOM 1494 N N . GLU A 1 192 ? 10.550 3.028 -8.073 1.00 68.12 192 GLU A N 1
ATOM 1495 C CA . GLU A 1 192 ? 10.913 3.423 -9.430 1.00 68.12 192 GLU A CA 1
ATOM 1496 C C . GLU A 1 192 ? 10.678 2.247 -10.382 1.00 68.12 192 GLU A C 1
ATOM 1498 O O . GLU A 1 192 ? 11.003 1.102 -10.055 1.00 68.12 192 GLU A O 1
ATOM 1503 N N . ALA A 1 193 ? 10.126 2.520 -11.565 1.00 76.25 193 ALA A N 1
ATOM 1504 C CA . ALA A 1 193 ? 9.856 1.475 -12.546 1.00 76.25 193 ALA A CA 1
ATOM 1505 C C . ALA A 1 193 ? 11.160 0.812 -13.017 1.00 76.25 193 ALA A C 1
ATOM 1507 O O . ALA A 1 193 ? 12.184 1.477 -13.201 1.00 76.25 193 ALA A O 1
ATOM 1508 N N . THR A 1 194 ? 11.119 -0.492 -13.300 1.00 80.81 194 THR A N 1
ATOM 1509 C CA . THR A 1 194 ? 12.288 -1.257 -13.767 1.00 80.81 194 THR A CA 1
ATOM 1510 C C . THR A 1 194 ? 12.928 -0.612 -14.996 1.00 80.81 194 THR A C 1
ATOM 1512 O O . THR A 1 194 ? 14.152 -0.534 -15.090 1.00 80.81 194 THR A O 1
ATOM 1515 N N . LEU A 1 195 ? 12.108 -0.074 -15.905 1.00 84.12 195 LEU A N 1
ATOM 1516 C CA . LEU A 1 195 ? 12.576 0.649 -17.086 1.00 84.12 195 LEU A CA 1
ATOM 1517 C C . LEU A 1 195 ? 13.400 1.897 -16.729 1.00 84.12 195 LEU A C 1
ATOM 1519 O O . LEU A 1 195 ? 14.435 2.147 -17.342 1.00 84.12 195 LEU A O 1
ATOM 1523 N N . GLU A 1 196 ? 12.974 2.668 -15.729 1.00 82.31 196 GLU A N 1
ATOM 1524 C CA . GLU A 1 196 ? 13.692 3.869 -15.290 1.00 82.31 196 GLU A CA 1
ATOM 1525 C C . GLU A 1 196 ? 15.040 3.504 -14.672 1.00 82.31 196 GLU A C 1
ATOM 1527 O O . GLU A 1 196 ? 16.054 4.122 -15.002 1.00 82.31 196 GLU A O 1
ATOM 1532 N N . ASN A 1 197 ? 15.068 2.452 -13.850 1.00 83.19 197 ASN A N 1
ATOM 1533 C CA . ASN A 1 197 ? 16.297 1.919 -13.266 1.00 83.19 197 ASN A CA 1
ATOM 1534 C C . ASN A 1 197 ? 17.280 1.452 -14.343 1.00 83.19 197 ASN A C 1
ATOM 1536 O O . ASN A 1 197 ? 18.457 1.814 -14.303 1.00 83.19 197 ASN A O 1
ATOM 1540 N N . ILE A 1 198 ? 16.796 0.712 -15.347 1.00 85.56 198 ILE A N 1
ATOM 1541 C CA . ILE A 1 198 ? 17.618 0.273 -16.480 1.00 85.56 198 ILE A CA 1
ATOM 1542 C C . ILE A 1 198 ? 18.201 1.486 -17.209 1.00 85.56 198 ILE A C 1
ATOM 1544 O O . ILE A 1 198 ? 19.405 1.528 -17.453 1.00 85.56 198 ILE A O 1
ATOM 1548 N N . LEU A 1 199 ? 17.395 2.503 -17.517 1.00 84.75 199 LEU A N 1
ATOM 1549 C CA . LEU A 1 199 ? 17.884 3.680 -18.238 1.00 84.75 199 LEU A CA 1
ATOM 1550 C C . LEU A 1 199 ? 18.884 4.506 -17.409 1.00 84.75 199 LEU A C 1
ATOM 1552 O O . LEU A 1 199 ? 19.872 4.994 -17.962 1.00 84.75 199 LEU A O 1
ATOM 1556 N N . LYS A 1 200 ? 18.686 4.626 -16.088 1.00 83.62 200 LYS A N 1
ATOM 1557 C CA . LYS A 1 200 ? 19.667 5.248 -15.178 1.00 83.62 200 LYS A CA 1
ATOM 1558 C C . LYS A 1 200 ? 20.986 4.474 -15.168 1.00 83.62 200 LYS A C 1
ATOM 1560 O O . LYS A 1 200 ? 22.047 5.088 -15.287 1.00 83.62 200 LYS A O 1
ATOM 1565 N N . HIS A 1 201 ? 20.932 3.143 -15.088 1.00 84.62 201 HIS A N 1
ATOM 1566 C CA . HIS A 1 201 ? 22.123 2.295 -15.162 1.00 84.62 201 HIS A CA 1
ATOM 1567 C C . HIS A 1 201 ? 22.842 2.435 -16.503 1.00 84.62 201 HIS A C 1
ATOM 1569 O O . HIS A 1 201 ? 24.060 2.586 -16.522 1.00 84.62 201 HIS A O 1
ATOM 1575 N N . VAL A 1 202 ? 22.107 2.452 -17.616 1.00 84.88 202 VAL A N 1
ATOM 1576 C CA . VAL A 1 202 ? 22.682 2.661 -18.951 1.00 84.88 202 VAL A CA 1
ATOM 1577 C C . VAL A 1 202 ? 23.395 4.010 -19.025 1.00 84.88 202 VAL A C 1
ATOM 1579 O O . VAL A 1 202 ? 24.555 4.050 -19.425 1.00 84.88 202 VAL A O 1
ATOM 1582 N N . LYS A 1 203 ? 22.763 5.098 -18.568 1.00 83.31 203 LYS A N 1
ATOM 1583 C CA . LYS A 1 203 ? 23.383 6.433 -18.535 1.00 83.31 203 LYS A CA 1
ATOM 1584 C C . LYS A 1 203 ? 24.664 6.452 -17.690 1.00 83.31 203 LYS A C 1
ATOM 1586 O O . LYS A 1 203 ? 25.661 7.047 -18.097 1.00 83.31 203 LYS A O 1
ATOM 1591 N N . HIS A 1 204 ? 24.656 5.789 -16.534 1.00 84.19 204 HIS A N 1
ATOM 1592 C CA . HIS A 1 204 ? 25.837 5.677 -15.675 1.00 84.19 204 HIS A CA 1
ATOM 1593 C C . HIS A 1 204 ? 26.966 4.884 -16.350 1.00 84.19 204 HIS A C 1
ATOM 1595 O O . HIS A 1 204 ? 28.111 5.334 -16.379 1.00 84.19 204 HIS A O 1
ATOM 1601 N N . VAL A 1 205 ? 26.647 3.734 -16.948 1.00 83.31 205 VAL A N 1
ATOM 1602 C CA . VAL A 1 205 ? 27.618 2.904 -17.673 1.00 83.31 205 VAL A CA 1
ATOM 1603 C C . VAL A 1 205 ? 28.193 3.657 -18.875 1.00 83.31 205 VAL A C 1
ATOM 1605 O O . VAL A 1 205 ? 29.403 3.611 -19.090 1.00 83.31 205 VAL A O 1
ATOM 1608 N N . GLU A 1 206 ? 27.374 4.402 -19.622 1.00 81.06 206 GLU A N 1
ATOM 1609 C CA . GLU A 1 206 ? 27.856 5.260 -20.708 1.00 81.06 206 GLU A CA 1
ATOM 1610 C C . GLU A 1 206 ? 28.850 6.319 -20.205 1.00 81.06 206 GLU A C 1
ATOM 1612 O O . GLU A 1 206 ? 29.898 6.501 -20.826 1.00 81.06 206 GLU A O 1
ATOM 1617 N N . ALA A 1 207 ? 28.571 6.982 -19.077 1.00 82.12 207 ALA A N 1
ATOM 1618 C CA . ALA A 1 207 ? 29.476 7.975 -18.492 1.00 82.12 207 ALA A CA 1
ATOM 1619 C C . ALA A 1 207 ? 30.832 7.359 -18.106 1.00 82.12 207 ALA A C 1
ATOM 1621 O O . ALA A 1 207 ? 31.877 7.864 -18.521 1.00 82.12 207 ALA A O 1
ATOM 1622 N N . VAL A 1 208 ? 30.819 6.217 -17.411 1.00 82.69 208 VAL A N 1
ATOM 1623 C CA . VAL A 1 208 ? 32.038 5.490 -17.007 1.00 82.69 208 VAL A CA 1
ATOM 1624 C C . VAL A 1 208 ? 32.850 5.034 -18.224 1.00 82.69 208 VAL A C 1
ATOM 1626 O O . VAL A 1 208 ? 34.078 5.116 -18.229 1.00 82.69 208 VAL A O 1
ATOM 1629 N N . LEU A 1 209 ? 32.187 4.562 -19.281 1.00 75.81 209 LEU A N 1
ATOM 1630 C CA . LEU A 1 209 ? 32.858 4.135 -20.510 1.00 75.81 209 LEU A CA 1
ATOM 1631 C C . LEU A 1 209 ? 33.436 5.320 -21.298 1.00 75.81 209 LEU A C 1
ATOM 1633 O O . LEU A 1 209 ? 34.493 5.181 -21.912 1.00 75.81 209 LEU A O 1
ATOM 1637 N N . VAL A 1 210 ? 32.797 6.492 -21.258 1.00 77.88 210 VAL A N 1
ATOM 1638 C CA . VAL A 1 210 ? 33.333 7.726 -21.856 1.00 77.88 210 VAL A CA 1
ATOM 1639 C C . VAL A 1 210 ? 34.552 8.241 -21.086 1.00 77.88 210 VAL A C 1
ATOM 1641 O O . VAL A 1 210 ? 35.529 8.641 -21.721 1.00 77.88 210 VAL A O 1
ATOM 1644 N N . GLU A 1 211 ? 34.537 8.204 -19.749 1.00 79.06 211 GLU A N 1
ATOM 1645 C CA . GLU A 1 211 ? 35.710 8.537 -18.920 1.00 79.06 211 GLU A CA 1
ATOM 1646 C C . GLU A 1 211 ? 36.890 7.616 -19.226 1.00 79.06 211 GLU A C 1
ATOM 1648 O O . GLU A 1 211 ? 38.025 8.066 -19.397 1.00 79.06 211 GLU A O 1
ATOM 1653 N N . LYS A 1 212 ? 36.601 6.324 -19.390 1.00 75.69 212 LYS A N 1
ATOM 1654 C CA . LYS A 1 212 ? 37.545 5.324 -19.878 1.00 75.69 212 LYS A CA 1
ATOM 1655 C C . LYS A 1 212 ? 37.700 5.371 -21.398 1.00 75.69 212 LYS A C 1
ATOM 1657 O O . LYS A 1 212 ? 37.860 4.324 -21.978 1.00 75.69 212 LYS A O 1
ATOM 1662 N N . ALA A 1 213 ? 37.575 6.511 -22.079 1.00 70.69 213 ALA A N 1
ATOM 1663 C CA . ALA A 1 213 ? 37.844 6.698 -23.517 1.00 70.69 213 ALA A CA 1
ATOM 1664 C C . ALA A 1 213 ? 37.341 5.592 -24.494 1.00 70.69 213 ALA A C 1
ATOM 1666 O O . ALA A 1 213 ? 37.919 5.392 -25.568 1.00 70.69 213 ALA A O 1
ATOM 1667 N N . CYS A 1 214 ? 36.262 4.876 -24.165 1.00 66.38 214 CYS A N 1
ATOM 1668 C CA . CYS A 1 214 ? 35.686 3.834 -25.010 1.00 66.38 214 CYS A CA 1
ATOM 1669 C C . CYS A 1 214 ? 34.820 4.463 -26.107 1.00 66.38 214 CYS A C 1
ATOM 1671 O O . CYS A 1 214 ? 34.042 5.385 -25.865 1.00 66.38 214 CYS A O 1
ATOM 1673 N N . THR A 1 215 ? 34.891 3.925 -27.326 1.00 66.81 215 THR A N 1
ATOM 1674 C CA . THR A 1 215 ? 33.972 4.317 -28.405 1.00 66.81 215 THR A CA 1
ATOM 1675 C C . THR A 1 215 ? 32.735 3.427 -28.356 1.00 66.81 215 THR A C 1
ATOM 1677 O O . THR A 1 215 ? 32.798 2.272 -28.765 1.00 66.81 215 THR A O 1
ATOM 1680 N N . ILE A 1 216 ? 31.620 3.956 -27.852 1.00 69.94 216 ILE A N 1
ATOM 1681 C CA . ILE A 1 216 ? 30.344 3.234 -27.751 1.00 69.94 216 ILE A CA 1
ATOM 1682 C C . ILE A 1 216 ? 29.225 3.954 -28.515 1.00 69.94 216 ILE A C 1
ATOM 1684 O O . ILE A 1 216 ? 29.246 5.187 -28.620 1.00 69.94 216 ILE A O 1
ATOM 1688 N N . PRO A 1 217 ? 28.242 3.215 -29.063 1.00 70.38 217 PRO A N 1
ATOM 1689 C CA . PRO A 1 217 ? 27.014 3.819 -29.563 1.00 70.38 217 PRO A CA 1
ATOM 1690 C C . PRO A 1 217 ? 26.255 4.461 -28.396 1.00 70.38 217 PRO A C 1
ATOM 1692 O O . PRO A 1 217 ? 26.009 3.801 -27.393 1.00 70.38 217 PRO A O 1
ATOM 1695 N N . ARG A 1 218 ? 25.905 5.744 -28.531 1.00 69.94 218 ARG A N 1
ATOM 1696 C CA . ARG A 1 218 ? 25.138 6.482 -27.520 1.00 69.94 218 ARG A CA 1
ATOM 1697 C C . ARG A 1 218 ? 23.650 6.323 -27.765 1.00 69.94 218 ARG A C 1
ATOM 1699 O O . ARG A 1 218 ? 23.202 6.460 -28.908 1.00 69.94 218 ARG A O 1
ATOM 1706 N N . LEU A 1 219 ? 22.900 6.088 -26.701 1.00 73.12 219 LEU A N 1
ATOM 1707 C CA . LEU A 1 219 ? 21.446 6.107 -26.762 1.00 73.12 219 LEU A CA 1
ATOM 1708 C C . LEU A 1 219 ? 20.925 7.546 -26.725 1.00 73.12 219 LEU A C 1
ATOM 1710 O O . LEU A 1 219 ? 21.441 8.408 -26.014 1.00 73.12 219 LEU A O 1
ATOM 1714 N N . ASP A 1 220 ? 19.893 7.815 -27.523 1.00 74.75 220 ASP A N 1
ATOM 1715 C CA . ASP A 1 220 ? 19.178 9.084 -27.455 1.00 74.75 220 ASP A CA 1
ATOM 1716 C C . ASP A 1 220 ? 18.076 9.004 -26.391 1.00 74.75 220 ASP A C 1
ATOM 1718 O O . ASP A 1 220 ? 17.048 8.351 -26.572 1.00 74.75 220 ASP A O 1
ATOM 1722 N N . PHE A 1 221 ? 18.285 9.697 -25.273 1.00 74.62 221 PHE A N 1
ATOM 1723 C CA . PHE A 1 221 ? 17.330 9.773 -24.164 1.00 74.62 221 PHE A CA 1
ATOM 1724 C C . PHE A 1 221 ? 16.245 10.847 -24.363 1.00 74.62 221 PHE A C 1
ATOM 1726 O O . PHE A 1 221 ? 15.430 11.072 -23.459 1.00 74.62 221 PHE A O 1
ATOM 1733 N N . SER A 1 222 ? 16.198 11.515 -25.524 1.00 70.75 222 SER A N 1
ATOM 1734 C CA . SER A 1 222 ? 15.180 12.527 -25.840 1.00 70.75 222 SER A CA 1
ATOM 1735 C C . SER A 1 222 ? 13.758 11.960 -25.756 1.00 70.75 222 SER A C 1
ATOM 1737 O O . SER A 1 222 ? 12.870 12.582 -25.172 1.00 70.75 222 SER A O 1
ATOM 1739 N N . THR A 1 223 ? 13.564 10.736 -26.252 1.00 73.06 223 THR A N 1
ATOM 1740 C CA . THR A 1 223 ? 12.263 10.049 -26.260 1.00 73.06 223 THR A CA 1
ATOM 1741 C C . THR A 1 223 ? 11.851 9.619 -24.849 1.00 73.06 223 THR A C 1
ATOM 1743 O O . THR A 1 223 ? 10.690 9.751 -24.477 1.00 73.06 223 THR A O 1
ATOM 1746 N N . ALA A 1 224 ? 12.807 9.186 -24.019 1.00 69.12 224 ALA A N 1
ATOM 1747 C CA . ALA A 1 224 ? 12.547 8.829 -22.623 1.00 69.12 224 ALA A CA 1
ATOM 1748 C C . ALA A 1 224 ? 12.152 10.057 -21.784 1.00 69.12 224 ALA A C 1
ATOM 1750 O O . ALA A 1 224 ? 11.196 10.004 -21.013 1.00 69.12 224 ALA A O 1
ATOM 1751 N N . SER A 1 225 ? 12.823 11.193 -22.003 1.00 70.69 225 SER A N 1
ATOM 1752 C CA . SER A 1 225 ? 12.459 12.467 -21.367 1.00 70.69 225 SER A CA 1
ATOM 1753 C C . SER A 1 225 ? 11.052 12.931 -21.773 1.00 70.69 225 SER A C 1
ATOM 1755 O O . SER A 1 225 ? 10.304 13.436 -20.940 1.00 70.69 225 SER A O 1
ATOM 1757 N N . GLN A 1 226 ? 10.662 12.734 -23.039 1.00 68.25 226 GLN A N 1
ATOM 1758 C CA . GLN A 1 226 ? 9.308 13.043 -23.524 1.00 68.25 226 GLN A CA 1
ATOM 1759 C C . GLN A 1 226 ? 8.236 12.117 -22.936 1.00 68.25 226 GLN A C 1
ATOM 1761 O O . GLN A 1 226 ? 7.107 12.557 -22.733 1.00 68.25 226 GLN A O 1
ATOM 1766 N N . ALA A 1 227 ? 8.589 10.867 -22.630 1.00 63.31 227 ALA A N 1
ATOM 1767 C CA . ALA A 1 227 ? 7.712 9.910 -21.959 1.00 63.31 227 ALA A CA 1
ATOM 1768 C C . ALA A 1 227 ? 7.545 10.185 -20.450 1.00 63.31 227 ALA A C 1
ATOM 1770 O O . ALA A 1 227 ? 6.790 9.483 -19.788 1.00 63.31 227 ALA A O 1
ATOM 1771 N N . GLY A 1 228 ? 8.211 11.208 -19.900 1.00 65.75 228 GLY A N 1
ATOM 1772 C CA . GLY A 1 228 ? 8.107 11.579 -18.486 1.00 65.75 228 GLY A CA 1
ATOM 1773 C C . GLY A 1 228 ? 9.112 10.880 -17.569 1.00 65.75 228 GLY A C 1
ATOM 1774 O O . GLY A 1 228 ? 9.018 11.023 -16.354 1.00 65.75 228 GLY A O 1
ATOM 1775 N N . ILE A 1 229 ? 10.096 10.162 -18.123 1.00 68.31 229 ILE A N 1
ATOM 1776 C CA . ILE A 1 229 ? 11.166 9.539 -17.335 1.00 68.31 229 ILE A CA 1
ATOM 1777 C C . ILE A 1 229 ? 12.158 10.624 -16.911 1.00 68.31 229 ILE A C 1
ATOM 1779 O O . ILE A 1 229 ? 12.946 11.130 -17.715 1.00 68.31 229 ILE A O 1
ATOM 1783 N N . ALA A 1 230 ? 12.108 10.994 -15.632 1.00 64.44 230 ALA A N 1
ATOM 1784 C CA . ALA A 1 230 ? 13.021 11.963 -15.051 1.00 64.44 230 ALA A CA 1
ATOM 1785 C C . ALA A 1 230 ? 14.350 11.288 -14.689 1.00 64.44 230 ALA A C 1
ATOM 1787 O O . ALA A 1 230 ? 14.485 10.590 -13.683 1.00 64.44 230 ALA A O 1
ATOM 1788 N N . PHE A 1 231 ? 15.376 11.537 -15.495 1.00 59.81 231 PHE A N 1
ATOM 1789 C CA . PHE A 1 231 ? 16.752 11.279 -15.092 1.00 59.81 231 PHE A CA 1
ATOM 1790 C C . PHE A 1 231 ? 17.133 12.374 -14.104 1.00 59.81 231 PHE A C 1
ATOM 1792 O O . PHE A 1 231 ? 17.385 13.498 -14.533 1.00 59.81 231 PHE A O 1
ATOM 1799 N N . GLY A 1 232 ? 17.097 12.071 -12.803 1.00 49.50 232 GLY A N 1
ATOM 1800 C CA . GLY A 1 232 ? 17.505 13.005 -11.754 1.00 49.50 232 GLY A CA 1
ATOM 1801 C C . GLY A 1 232 ? 18.754 13.784 -12.170 1.00 49.50 232 GLY A C 1
ATOM 1802 O O . GLY A 1 232 ? 19.703 13.209 -12.714 1.00 49.50 232 GLY A O 1
ATOM 1803 N N . SER A 1 233 ? 18.701 15.103 -12.000 1.00 37.28 233 SER A N 1
ATOM 1804 C CA . SER A 1 233 ? 19.877 15.952 -12.134 1.00 37.28 233 SER A CA 1
ATOM 1805 C C . SER A 1 233 ? 20.890 15.515 -11.082 1.00 37.28 233 SER A C 1
ATOM 1807 O O . SER A 1 233 ? 20.538 15.458 -9.903 1.00 37.28 233 SER A O 1
ATOM 1809 N N . GLU A 1 234 ? 22.104 15.197 -11.525 1.00 33.84 234 GLU A N 1
ATOM 1810 C CA . GLU A 1 234 ? 23.292 15.257 -10.666 1.00 33.84 234 GLU A CA 1
ATOM 1811 C C . GLU A 1 234 ? 23.360 16.595 -9.916 1.00 33.84 234 GLU A C 1
ATOM 1813 O O . GLU A 1 234 ? 22.946 17.628 -10.502 1.00 33.84 234 GLU A O 1
#

Secondary structure (DSSP, 8-state):
-----SSSTTTT--HHHHHHHHHTS---HHHHHHHHHHHHHHTT-HHHHHHHHHHTT---SS-TTHHHHHHHHHHHHHHT-HHHHHHHHHHHHTHHHHH-HHHHHHHHHHHHHHHHHTT-HHHHHHHIIIIIHHHHHH-GGGHHHHHHHHHGGG-S-GGGSTTGGGGSHHHHHHHHHHHHHHHHHHTT--SS-HHHHHHHHHHHHHHHHHHTT---PPP-THHHHHTT------

Foldseek 3Di:
DDDPPDLPPQAADDPVNVVVVVVPDDDDPVVVLLLVLLQCQLVQVLVVSVVSCVVVVHDDPAPSRLVVLLVVLLVCLLVLVLVVSLVSVVVRPVCLCVVCVVLVLLSLLSVLLVCVQVVVLVVSVVSCVPPNVVSCVVPVVCVVSSVLSNVCNVDPHSCPDPSVVCVDSVVSNVSSVVSSVSSCVVSVSDNDRPVLVVVLVVVVVVVVSVVVVYDDDDDDCPVVVVVVNDPDDD

Nearest PDB structures (foldseek):
  7nsc-assembly1_H  TM=5.309E-01  e=2.598E-05  Homo sapiens
  8pjn-assembly1_i  TM=7.292E-01  e=2.380E-03  Homo sapiens
  7wej-assembly1_B  TM=4.397E-01  e=2.496E-03  Mus musculus
  6q8f-assembly1_B  TM=4.268E-01  e=1.968E-03  Homo sapiens
  7wej-assembly1_A  TM=4.378E-01  e=7.815E-03  Mus musculus

Solvent-accessible surface area (backbone atoms only — not comparable to full-atom values): 13465 Å² total; per-residue (Å²): 138,81,80,91,78,81,84,78,84,61,78,54,62,46,73,67,56,48,50,52,56,55,70,69,53,91,75,56,70,66,56,55,52,50,37,53,42,42,33,29,21,68,74,52,40,36,75,59,29,55,52,48,31,64,74,71,68,52,78,74,92,56,71,53,49,50,47,60,51,48,53,51,32,34,50,24,33,60,73,66,39,42,68,58,24,51,52,52,42,44,74,71,43,59,60,56,50,70,75,36,51,68,58,45,47,52,48,52,49,52,49,42,44,49,36,47,62,73,64,40,57,72,59,28,55,50,44,42,61,72,65,49,40,61,56,30,75,76,37,64,85,47,42,66,60,51,52,50,52,58,52,40,73,78,43,97,49,36,75,81,39,95,66,16,57,70,73,34,69,64,45,26,47,54,51,28,50,53,51,48,50,50,52,32,61,71,68,67,50,63,96,60,30,62,52,58,54,51,52,52,50,50,54,51,51,53,51,56,37,49,75,65,71,35,65,71,91,78,83,77,59,67,63,47,48,72,72,67,53,79,76,75,80,129

InterPro domains:
  IPR006594 LIS1 homology motif [PS50896] (28-60)
  IPR006595 CTLH, C-terminal LisH motif [PS50897] (66-123)
  IPR006595 CTLH, C-terminal LisH motif [SM00668] (66-123)
  IPR013144 CRA domain [SM00757] (119-215)
  IPR024964 CTLH/CRA C-terminal to LisH motif domain [PF10607] (69-201)
  IPR050618 Ubiquitination and Signaling Pathway Regulator [PTHR12864] (20-202)

Organism: Oxyrrhis marina (NCBI:txid2969)

Radius of gyration: 25.76 Å; Cα contacts (8 Å, |Δi|>4): 197; chains: 1; bounding box: 75×32×66 Å

pLDDT: mean 78.79, std 12.97, range [33.84, 94.44]

Sequence (234 aa):
MESADEDEGWASVSREEWLRKLDSADLFESDIHNVVLNYLAVQGFQGAAEAFAAEAQLQPEVPLDSVGRRAAIRQSVLAGDVQEAISILQALDGTILLSFPEVHFRL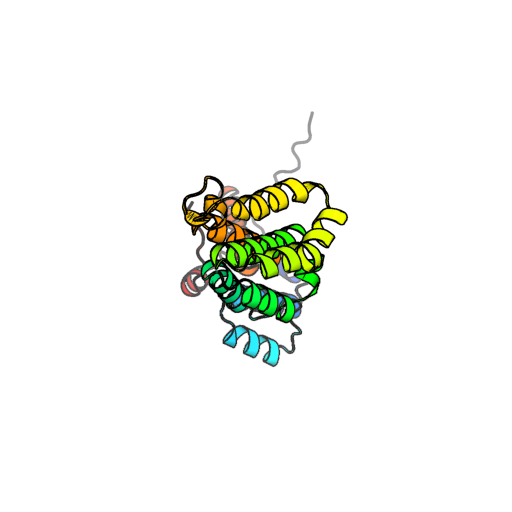RQQQLCKIIADGEVERAIEFARQVVLPFVDENPTMLPQLEHAMGLLAFREASSSVFGETLSVAAREELADEVDEAILRFYDVQKEATLENILKHVKHVEAVLVEKACTIPRLDFSTASQAGIAFGSE

Mean predicted aligned error: 12.03 Å

=== Feature glossary ===
Legend for the data blocks above and below:

— What the protein is —

The amino-acid sequence is the protein's primary structure: the linear order of residues from the N-terminus to the C-terminus, written in one-letter code. Everything else here — the 3D coordinates, the secondary structure, the domain annotations — is ultimately a consequence of this string.

Functional annotations link the protein to curated databases. InterPro entries identify conserved domains and families by matching the sequence against member-database signatures (Pfam, PROSITE, CDD, …). Gene Ontology (GO) terms describe molecular function, biological process, and cellular component in a controlled vocabulary. CATH places the structure in a hierarchical fold classification (Class/Architecture/Topology/Homologous-superfamily). The organism is the source species.

— Where its atoms are —

Atomic coordinates in PDBx/mmCIF format — the same representation the Protein Data Bank distributes. Each line of the _atom_site loop places one backbone atom in Cartesian space (units: ångströms, origin: arbitrary).

The six renders are orthographic views along the three Cartesian axes in both directions. Representation (cartoon, sticks, or surface) and color scheme (sequence-rainbow or by-chain) vary across proteins so the training set covers all the common visualization conventions.

— Local backbone conformation —

Eight-state secondary structure (DSSP): H is the canonical α-helix, G the tighter 3₁₀-helix, I the wider π-helix; E/B are β-structure, T and S are turns and bends, and '-' is everything else. DSSP derives these from the pattern of main-chain N–H···O=C hydrogen bonds, not from the sequence.

Three-state secondary structure (P-SEA) collapses the eight DSSP classes into helix (a), strand (b), and coil (c). P-SEA assigns these from Cα geometry alone — distances and angles — without requiring backbone oxygens, so it works on any Cα trace.

φ (phi) and ψ (psi) are the two rotatable backbone dihedrals per residue: φ is the C(i-1)–N–Cα–C torsion, ψ is the N–Cα–C–N(i+1) torsion, both in degrees on (−180°, 180°]. α-helical residues cluster near (−60°, −45°); β-strand residues near (−120°, +130°). A Ramachandran plot is simply a scatter of (φ, ψ) for every residue.

— Global shape and packing —

The geometric summary reports three shape descriptors. Rg (radius of gyration) measures how spread out the Cα atoms are about their centre of mass; compact globular proteins have small Rg, elongated or unfolded ones large. Cα contacts (<8 Å, |i−j|>4) count long-range residue pairs in spatial proximity — high for tightly packed folds, near zero for rods or random coil. The bounding-box extents give the protein's footprint along x, y, z in Å.

SASA measures how much of the protein is reachable by solvent. It is computed by rolling a water-sized probe over the atomic surface and summing the exposed area (Å²). Per-residue SASA distinguishes core (buried, low SASA) from surface (exposed, high SASA) residues; total SASA is a whole-molecule size measure.

Plot images: a contact map (which residues are close in 3D, as an N×N binary image), a Ramachandran scatter (backbone torsion angles, revealing secondary-structure composition at a glance), and — for AlphaFold structures — a PAE heatmap (pairwise prediction confidence).

— Structural neighborhood —

A 3Di character summarizes, for each residue, the relative orientation of the Cα frame of its nearest spatial neighbor. Because it encodes fold topology rather than chemistry, 3Di alignments detect remote structural similarity that sequence alignment misses.

The Foldseek neighbor list gives the closest experimentally determined structures in the PDB, ranked by structural alignment. TM-score near 1 means near-identical fold; near 0.3 means only rough topology match. This is how one finds what a novel AlphaFold prediction most resembles in the solved-structure universe.

— Confidence and disorder —

For AlphaFold models, the B-factor field carries pLDDT — the model's own estimate of local accuracy on a 0–100 scale. Regions with pLDDT<50 should be treated as essentially unmodeled; they often correspond to intrinsically disordered segments.

Crystallographic B-factors measure how much each atom's electron density is smeared out, in Å². They rise in mobile loops and surface residues and fall in the buried interior. In AlphaFold models this column is repurposed to hold pLDDT instead.

Predicted Aligned Error (PAE) is an AlphaFold confidence matrix: entry (i, j) is the expected error in the position of residue j, in ångströms, when the prediction is superimposed on the true structure at residue i. Low PAE within a block of residues means that block is internally rigid and well-predicted; high PAE between two blocks means their relative placement is uncertain even if each block individually is confident.